Protein AF-A0A401TRK4-F1 (afdb_monomer_lite)

pLDDT: mean 82.27, std 11.55, range [40.19, 95.5]

Radius of gyration: 22.21 Å; chains: 1; bounding box: 54×37×67 Å

Secondary structure (DSSP, 8-state):
---TTHHHHTTSTTHHHHHHHHHHHHHHS-THHHHHHHHHHHHHTTTS-HHHHHHHHHHHHHHTT-THHHHTT-HHHHHHHHHHHHT-TT--HHHHHHHHHHHTTHHHH-GGGGGGGHHHHHHHTT-TTS-HHHHHHHHHHHHHHHHHS-HHHHGGGHHHHHHHHTTHHHHS-HHHHHHHHHHHHHHHTTTTSHHHHHHHHHTHHHHHHHHTSS-HHHHHHHHHHHHHHHHHTT-HHHHHHHHHHHSSS---HHHHHHHHTT-

Foldseek 3Di:
DDLPCLVVCCVDPNVLVSLLSVLVVCLVPDPPVVVVVLVVLLVCLLVDQQVVNLSVLSSLLSNLLAQVCVVVVCVVSSLVSLLVQLPDPNHDLVSNLSSLSSLLNNCNRPLVCLLVCLVVLLVVLQDPPDAPSSLLSSLVSNLVSLVSDDLVSCVVCLLSLLVSLLVQCPSHPPSSNLSSLLSLLSSLVSLPDPVSLVSLVVSLLVLLVSCVPDDPSSVVSSLSSCLSSQVSVVDPVSNVLSVVQSPPPPRDSVVSVVVVVVD

Organism: Chiloscyllium punctatum (NCBI:txid137246)

Structure (mmCIF, N/CA/C/O backbone):
data_AF-A0A401TRK4-F1
#
_entry.id   AF-A0A401TRK4-F1
#
loop_
_atom_site.group_PDB
_atom_site.id
_atom_site.type_symbol
_atom_site.label_atom_id
_atom_site.label_alt_id
_atom_site.label_comp_id
_atom_site.label_asym_id
_atom_site.label_entity_id
_atom_site.label_seq_id
_atom_site.pdbx_PDB_ins_code
_atom_site.Cartn_x
_atom_site.Cartn_y
_atom_site.Cartn_z
_atom_site.occupancy
_atom_site.B_iso_or_equiv
_atom_site.auth_seq_id
_atom_site.auth_comp_id
_atom_site.auth_asym_id
_atom_site.auth_atom_id
_atom_site.pdbx_PDB_model_num
ATOM 1 N N . MET A 1 1 ? 2.892 2.861 -33.330 1.00 40.19 1 MET A N 1
ATOM 2 C CA . MET A 1 1 ? 2.770 4.319 -33.112 1.00 40.19 1 MET A CA 1
ATOM 3 C C . MET A 1 1 ? 4.145 4.818 -32.681 1.00 40.19 1 MET A C 1
ATOM 5 O O . MET A 1 1 ? 4.640 4.347 -31.669 1.00 40.19 1 MET A O 1
ATOM 9 N N . VAL A 1 2 ? 4.834 5.622 -33.499 1.00 45.22 2 VAL A N 1
ATOM 10 C CA . VAL A 1 2 ? 6.214 6.060 -33.207 1.00 45.22 2 VAL A CA 1
ATOM 11 C C . VAL A 1 2 ? 6.154 7.172 -32.162 1.00 45.22 2 VAL A C 1
ATOM 13 O O . VAL A 1 2 ? 5.522 8.199 -32.390 1.00 45.22 2 VAL A O 1
ATOM 16 N N . MET A 1 3 ? 6.771 6.950 -31.005 1.00 53.97 3 MET A N 1
ATOM 17 C CA . MET A 1 3 ? 6.780 7.891 -29.883 1.00 53.97 3 MET A CA 1
ATOM 18 C C . MET A 1 3 ? 7.754 9.038 -30.177 1.00 53.97 3 MET A C 1
ATOM 20 O O . MET A 1 3 ? 8.941 8.973 -29.860 1.00 53.97 3 MET A O 1
ATOM 24 N N . VAL A 1 4 ? 7.265 10.072 -30.863 1.00 58.00 4 VAL A N 1
ATOM 25 C CA . VAL A 1 4 ? 8.060 11.247 -31.242 1.00 58.00 4 VAL A CA 1
ATOM 26 C C . VAL A 1 4 ? 8.325 12.112 -30.005 1.00 58.00 4 VAL A C 1
ATOM 28 O O . VAL A 1 4 ? 7.396 12.515 -29.314 1.00 58.00 4 VAL A O 1
ATOM 31 N N . GLY A 1 5 ? 9.598 12.418 -29.739 1.00 68.06 5 GLY A N 1
ATOM 32 C CA . GLY A 1 5 ? 10.003 13.456 -28.782 1.00 68.06 5 GLY A CA 1
ATOM 33 C C . GLY A 1 5 ? 10.571 12.996 -27.436 1.00 68.06 5 GLY A C 1
ATOM 34 O O . GLY A 1 5 ? 11.081 13.833 -26.692 1.00 68.06 5 GLY A O 1
ATOM 35 N N . GLY A 1 6 ? 10.599 11.691 -27.137 1.00 66.50 6 GLY A N 1
ATOM 36 C CA . GLY A 1 6 ? 11.168 11.181 -25.875 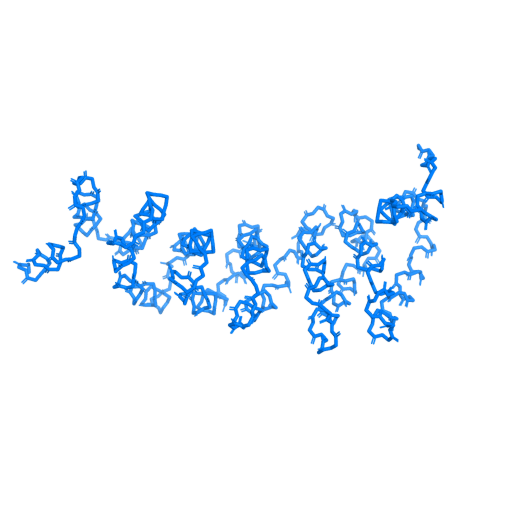1.00 66.50 6 GLY A CA 1
ATOM 37 C C . GLY A 1 6 ? 12.625 11.612 -25.641 1.00 66.50 6 GLY A C 1
ATOM 38 O O . GLY A 1 6 ? 12.986 12.053 -24.555 1.00 66.50 6 GLY A O 1
ATOM 39 N N . TRP A 1 7 ? 13.451 11.613 -26.693 1.00 67.00 7 TRP A N 1
ATOM 40 C CA . TRP A 1 7 ? 14.848 12.066 -26.614 1.00 67.00 7 TRP A CA 1
ATOM 41 C C . TRP A 1 7 ? 15.006 13.565 -26.315 1.00 67.00 7 TRP A C 1
ATOM 43 O O . TRP A 1 7 ? 15.977 13.977 -25.685 1.00 67.00 7 TRP A O 1
ATOM 53 N N . GLN A 1 8 ? 14.060 14.394 -26.761 1.00 70.62 8 GLN A N 1
ATOM 54 C CA . GLN A 1 8 ? 14.068 15.834 -26.488 1.00 70.62 8 GLN A CA 1
ATOM 55 C C . GLN A 1 8 ? 13.627 16.112 -25.047 1.00 70.62 8 GLN A C 1
ATOM 57 O O . GLN A 1 8 ? 14.196 16.983 -24.394 1.00 70.62 8 GLN A O 1
ATOM 62 N N . GLN A 1 9 ? 12.685 15.321 -24.527 1.00 71.88 9 GLN A N 1
ATOM 63 C CA . GLN A 1 9 ? 12.243 15.389 -23.134 1.00 71.88 9 GLN A CA 1
ATOM 64 C C . GLN A 1 9 ? 13.329 14.924 -22.152 1.00 71.88 9 GLN A C 1
ATOM 66 O O . GLN A 1 9 ? 13.568 15.603 -21.158 1.00 71.88 9 GLN A O 1
ATOM 71 N N . LEU A 1 10 ? 14.081 13.868 -22.491 1.00 70.06 10 LEU A N 1
ATOM 72 C CA . LEU A 1 10 ? 15.241 13.399 -21.714 1.00 70.06 10 LEU A CA 1
ATOM 73 C C . LEU A 1 10 ? 16.367 14.441 -21.575 1.00 70.06 10 LEU A C 1
ATOM 75 O O . LEU A 1 10 ? 17.215 14.311 -20.699 1.00 70.06 10 LEU A O 1
ATOM 79 N N . ARG A 1 11 ? 16.407 15.461 -22.442 1.00 65.69 11 ARG A N 1
ATOM 80 C CA . ARG A 1 11 ? 17.425 16.527 -22.430 1.00 65.69 11 ARG A CA 1
ATOM 81 C C . ARG A 1 11 ? 16.957 17.822 -21.761 1.00 65.69 11 ARG A C 1
ATOM 83 O O . ARG A 1 11 ? 17.734 18.772 -21.701 1.00 65.69 11 ARG A O 1
ATOM 90 N N . GLY A 1 12 ? 15.704 17.886 -21.313 1.00 66.19 12 GLY A N 1
ATOM 91 C CA . GLY A 1 12 ? 15.078 19.106 -20.808 1.00 66.19 12 GLY A CA 1
ATOM 92 C C . GLY A 1 12 ? 14.345 18.904 -19.484 1.00 66.19 12 GLY A C 1
ATOM 93 O O . GLY A 1 12 ? 14.640 17.992 -18.721 1.00 66.19 12 GLY A O 1
ATOM 94 N N . VAL A 1 13 ? 13.369 19.775 -19.215 1.00 63.31 13 VAL A N 1
ATOM 95 C CA . VAL A 1 13 ? 12.600 19.800 -17.954 1.00 63.31 13 VAL A CA 1
ATOM 96 C C . VAL A 1 13 ? 11.671 18.580 -17.801 1.00 63.31 13 VAL A C 1
ATOM 98 O O . VAL A 1 13 ? 11.314 18.231 -16.686 1.00 63.31 13 VAL A O 1
ATOM 101 N N . GLY A 1 14 ? 11.318 17.897 -18.897 1.00 71.56 14 GLY A N 1
ATOM 102 C CA . GLY A 1 14 ? 10.455 16.704 -18.904 1.00 71.56 14 GLY A CA 1
ATOM 103 C C . GLY A 1 14 ? 11.216 15.381 -18.805 1.00 71.56 14 GLY A C 1
ATOM 104 O O . GLY A 1 14 ? 10.857 14.421 -19.485 1.00 71.56 14 GLY A O 1
ATOM 105 N N . PHE A 1 15 ? 12.312 15.343 -18.046 1.00 81.06 15 PHE A N 1
ATOM 106 C CA . PHE A 1 15 ? 13.191 14.175 -17.954 1.00 81.06 15 PHE A CA 1
ATOM 107 C C . PHE A 1 15 ? 12.440 12.900 -17.540 1.00 81.06 15 PHE A C 1
ATOM 109 O O . PHE A 1 15 ? 12.608 11.848 -18.156 1.00 81.06 15 PHE A O 1
ATOM 116 N N . ASP A 1 16 ? 11.568 13.013 -16.542 1.00 82.25 16 ASP A N 1
ATOM 117 C CA . ASP A 1 16 ? 10.682 11.959 -16.051 1.00 82.25 16 ASP A CA 1
ATOM 118 C C . ASP A 1 16 ? 9.743 11.425 -17.142 1.00 82.25 16 ASP A C 1
ATOM 120 O O . ASP A 1 16 ? 9.683 10.214 -17.375 1.00 82.25 16 ASP A O 1
ATOM 124 N N . GLN A 1 17 ? 9.084 12.319 -17.881 1.00 85.25 17 GLN A N 1
ATOM 125 C CA . GLN A 1 17 ? 8.220 11.949 -19.001 1.00 85.25 17 GLN A CA 1
ATOM 126 C C . GLN A 1 17 ? 9.018 11.286 -20.134 1.00 85.25 17 GLN A C 1
ATOM 128 O O . GLN A 1 17 ? 8.563 10.309 -20.730 1.00 85.25 17 GLN A O 1
ATOM 133 N N . GLY A 1 18 ? 10.236 11.764 -20.395 1.00 85.62 18 GLY A N 1
ATOM 134 C CA . GLY A 1 18 ? 11.143 11.165 -21.370 1.00 85.62 18 GLY A CA 1
ATOM 135 C C . GLY A 1 18 ? 11.506 9.717 -21.025 1.00 85.62 18 GLY A C 1
ATOM 136 O O . GLY A 1 18 ? 11.521 8.863 -21.915 1.00 85.62 18 GLY A O 1
ATOM 137 N N . VAL A 1 19 ? 11.742 9.420 -19.742 1.00 88.12 19 VAL A N 1
ATOM 138 C CA . VAL A 1 19 ? 12.008 8.055 -19.253 1.00 88.12 19 VAL A CA 1
ATOM 139 C C . VAL A 1 19 ? 10.782 7.156 -19.424 1.00 88.12 19 VAL A C 1
ATOM 141 O O . VAL A 1 19 ? 10.918 6.028 -19.900 1.00 88.12 19 VAL A O 1
ATOM 144 N N . VAL A 1 20 ? 9.589 7.656 -19.095 1.00 87.56 20 VAL A N 1
ATOM 145 C CA . VAL A 1 20 ? 8.323 6.926 -19.285 1.00 87.56 20 VAL A CA 1
ATOM 146 C C . VAL A 1 20 ? 8.104 6.588 -20.760 1.00 87.56 20 VAL A C 1
ATOM 148 O O . VAL A 1 20 ? 7.830 5.436 -21.099 1.00 87.56 20 VAL A O 1
ATOM 151 N N . LEU A 1 21 ? 8.298 7.559 -21.660 1.00 87.44 21 LEU A N 1
ATOM 152 C CA . LEU A 1 21 ? 8.157 7.330 -23.098 1.00 87.44 21 LEU A CA 1
ATOM 153 C C . LEU A 1 21 ? 9.182 6.312 -23.621 1.00 87.44 21 LEU A C 1
ATOM 155 O O . LEU A 1 21 ? 8.859 5.489 -24.477 1.00 87.44 21 LEU A O 1
ATOM 159 N N . LEU A 1 22 ? 10.412 6.340 -23.103 1.00 87.81 22 LEU A N 1
ATOM 160 C CA . LEU A 1 22 ? 11.426 5.350 -23.454 1.00 87.81 22 LEU A CA 1
ATOM 161 C C . LEU A 1 22 ? 11.007 3.941 -23.017 1.00 87.81 22 LEU A C 1
ATOM 163 O O . LEU A 1 22 ? 11.083 3.020 -23.827 1.00 87.81 22 LEU A O 1
ATOM 167 N N . ALA A 1 23 ? 10.536 3.775 -21.778 1.00 88.56 23 ALA A N 1
ATOM 168 C CA . ALA A 1 23 ? 10.055 2.487 -21.278 1.00 88.56 23 ALA A CA 1
ATOM 169 C C . ALA A 1 23 ? 8.925 1.937 -22.156 1.00 88.56 23 ALA A C 1
ATOM 171 O O . ALA A 1 23 ? 9.022 0.817 -22.651 1.00 88.56 23 ALA A O 1
ATOM 172 N N . GLN A 1 24 ? 7.915 2.759 -22.445 1.00 87.62 24 GLN A N 1
ATOM 173 C CA . GLN A 1 24 ? 6.789 2.387 -23.303 1.00 87.62 24 GLN A CA 1
ATOM 174 C C . GLN A 1 24 ? 7.238 1.993 -24.721 1.00 87.62 24 GLN A C 1
ATOM 176 O O . GLN A 1 24 ? 6.795 0.974 -25.255 1.00 87.62 24 GLN A O 1
ATOM 181 N N . ALA A 1 25 ? 8.161 2.749 -25.323 1.00 86.50 25 ALA A N 1
ATOM 182 C CA . ALA A 1 25 ? 8.711 2.417 -26.635 1.00 86.50 25 ALA A CA 1
ATOM 183 C C . ALA A 1 25 ? 9.469 1.079 -26.618 1.00 86.50 25 ALA A C 1
ATOM 185 O O . ALA A 1 25 ? 9.285 0.267 -27.522 1.00 86.50 25 ALA A O 1
ATOM 186 N N . MET A 1 26 ? 10.265 0.826 -25.573 1.00 87.12 26 MET A N 1
ATOM 187 C CA . MET A 1 26 ? 11.010 -0.426 -25.419 1.00 87.12 26 MET A CA 1
ATOM 188 C C . MET A 1 26 ? 10.098 -1.632 -25.181 1.00 87.12 26 MET A C 1
ATOM 190 O O . MET A 1 26 ? 10.394 -2.711 -25.682 1.00 87.12 26 MET A O 1
ATOM 194 N N . THR A 1 27 ? 8.983 -1.461 -24.464 1.00 85.81 27 THR A N 1
ATOM 195 C CA . THR A 1 27 ? 7.978 -2.527 -24.297 1.00 85.81 27 THR A CA 1
ATOM 196 C C . THR A 1 27 ? 7.210 -2.827 -25.584 1.00 85.81 27 THR A C 1
ATOM 198 O O . THR A 1 27 ? 6.716 -3.936 -25.753 1.00 85.81 27 THR A O 1
ATOM 201 N N . ALA A 1 28 ? 7.120 -1.857 -26.502 1.00 84.12 28 ALA A N 1
ATOM 202 C CA . ALA A 1 28 ? 6.451 -2.018 -27.792 1.00 84.12 28 ALA A CA 1
ATOM 203 C C . ALA A 1 28 ? 7.359 -2.617 -28.884 1.00 84.12 28 ALA A C 1
ATOM 205 O O . ALA A 1 28 ? 6.855 -3.114 -29.890 1.00 84.12 28 ALA A O 1
ATOM 206 N N . SER A 1 29 ? 8.683 -2.554 -28.719 1.00 78.00 29 SER A N 1
ATOM 207 C CA . SER A 1 29 ? 9.662 -3.185 -29.612 1.00 78.00 29 SER A CA 1
ATOM 208 C C . SER A 1 29 ? 9.984 -4.613 -29.158 1.00 78.00 29 SER A C 1
ATOM 210 O O . SER A 1 29 ? 10.188 -4.830 -27.968 1.00 78.00 29 SER A O 1
ATOM 212 N N . GLU A 1 30 ? 10.057 -5.573 -30.088 1.00 62.72 30 GLU A N 1
ATOM 213 C CA . GLU A 1 30 ? 10.315 -7.001 -29.822 1.00 62.72 30 GLU A CA 1
ATOM 214 C C . GLU A 1 30 ? 11.463 -7.207 -28.803 1.00 62.72 30 GLU A C 1
ATOM 216 O O . GLU A 1 30 ? 12.612 -6.842 -29.050 1.00 62.72 30 GLU A O 1
ATOM 221 N N . GLY A 1 31 ? 11.128 -7.749 -27.622 1.00 63.31 31 GLY A N 1
ATOM 222 C CA . GLY A 1 31 ? 11.818 -7.566 -26.329 1.00 63.31 31 GLY A CA 1
ATOM 223 C C . GLY A 1 31 ? 13.242 -8.117 -26.137 1.00 63.31 31 GLY A C 1
ATOM 224 O O . GLY A 1 31 ? 13.667 -8.299 -24.994 1.00 63.31 31 GLY A O 1
ATOM 225 N N . GLY A 1 32 ? 14.005 -8.370 -27.204 1.00 69.50 32 GLY A N 1
ATOM 226 C CA . GLY A 1 32 ? 15.358 -8.937 -27.130 1.00 69.50 32 GLY A CA 1
ATOM 227 C C . GLY A 1 32 ? 16.374 -8.053 -26.391 1.00 69.50 32 GLY A C 1
ATOM 228 O O . GLY A 1 32 ? 17.169 -8.555 -25.591 1.00 69.50 32 GLY A O 1
ATOM 229 N N . ASP A 1 33 ? 16.329 -6.735 -26.601 1.00 81.50 33 ASP A N 1
ATOM 230 C CA . ASP A 1 33 ? 17.238 -5.797 -25.924 1.00 81.50 33 ASP A CA 1
ATOM 231 C C . ASP A 1 33 ? 16.753 -5.410 -24.522 1.00 81.50 33 ASP A C 1
ATOM 233 O O . ASP A 1 33 ? 17.567 -5.171 -23.625 1.00 81.50 33 ASP A O 1
ATOM 237 N N . LEU A 1 34 ? 15.435 -5.438 -24.295 1.00 87.62 34 LEU A N 1
ATOM 238 C CA . LEU A 1 34 ? 14.824 -5.084 -23.015 1.00 87.62 34 LEU A CA 1
ATOM 239 C C . LEU A 1 34 ? 15.321 -5.986 -21.878 1.00 87.62 34 LEU A C 1
ATOM 241 O O . LEU A 1 34 ? 15.669 -5.487 -20.807 1.00 87.62 34 LEU A O 1
ATOM 245 N N . PHE A 1 35 ? 15.446 -7.293 -22.130 1.00 89.25 35 PHE A N 1
ATOM 246 C CA . PHE A 1 35 ? 15.974 -8.250 -21.156 1.00 89.25 35 PHE A CA 1
ATOM 247 C C . PHE A 1 35 ? 17.369 -7.846 -20.652 1.00 89.25 35 PHE A C 1
ATOM 249 O O . PHE A 1 35 ? 17.599 -7.709 -19.447 1.00 89.25 35 PHE A O 1
ATOM 256 N N . LYS A 1 36 ? 18.305 -7.583 -21.573 1.00 89.62 36 LYS A N 1
ATOM 257 C CA . LYS A 1 36 ? 19.686 -7.201 -21.231 1.00 89.62 36 LYS A CA 1
ATOM 258 C C . LYS A 1 36 ? 19.733 -5.862 -20.499 1.00 89.62 36 LYS A C 1
ATOM 260 O O . LYS A 1 36 ? 20.503 -5.713 -19.546 1.00 89.62 36 LYS A O 1
ATOM 265 N N . THR A 1 37 ? 18.912 -4.900 -20.922 1.00 91.81 37 THR A N 1
ATOM 266 C CA . THR A 1 37 ? 18.819 -3.591 -20.271 1.00 91.81 37 THR A CA 1
ATOM 267 C C . THR A 1 37 ? 18.339 -3.723 -18.831 1.00 91.81 37 THR A C 1
ATOM 269 O O . THR A 1 37 ? 19.001 -3.197 -17.937 1.00 91.81 37 THR A O 1
ATOM 272 N N . ILE A 1 38 ? 17.261 -4.473 -18.579 1.00 93.25 38 ILE A N 1
ATOM 273 C CA . ILE A 1 38 ? 16.723 -4.675 -17.226 1.00 93.25 38 ILE A CA 1
ATOM 274 C C . ILE A 1 38 ? 17.770 -5.326 -16.321 1.00 93.25 38 ILE A C 1
ATOM 276 O O . ILE A 1 38 ? 18.032 -4.808 -15.238 1.00 93.25 38 ILE A O 1
ATOM 280 N N . HIS A 1 39 ? 18.432 -6.393 -16.778 1.00 93.00 39 HIS A N 1
ATOM 281 C CA . HIS A 1 39 ? 19.489 -7.054 -16.006 1.00 93.00 39 HIS A CA 1
ATOM 282 C C . HIS A 1 39 ? 20.628 -6.101 -15.628 1.00 93.00 39 HIS A C 1
ATOM 284 O O . HIS A 1 39 ? 21.085 -6.084 -14.480 1.00 93.00 39 HIS A O 1
ATOM 290 N N . ARG A 1 40 ? 21.079 -5.278 -16.580 1.00 92.75 40 ARG A N 1
ATOM 291 C CA . ARG A 1 40 ? 22.135 -4.297 -16.328 1.00 92.75 40 ARG A CA 1
ATOM 292 C C . ARG A 1 40 ? 21.682 -3.252 -15.311 1.00 92.75 40 ARG A C 1
ATOM 294 O O . ARG A 1 40 ? 22.397 -3.024 -14.339 1.00 92.75 40 ARG A O 1
ATOM 301 N N . LEU A 1 41 ? 20.504 -2.662 -15.498 1.00 93.69 41 LEU A N 1
ATOM 302 C CA . LEU A 1 41 ? 19.971 -1.639 -14.597 1.00 93.69 41 LEU A CA 1
ATOM 303 C C . LEU A 1 41 ? 19.712 -2.188 -13.187 1.00 93.69 41 LEU A C 1
ATOM 305 O O . LEU A 1 41 ? 20.086 -1.548 -12.207 1.00 93.69 41 LEU A O 1
ATOM 309 N N . ALA A 1 42 ? 19.180 -3.408 -13.073 1.00 92.12 42 ALA A N 1
ATOM 310 C CA . ALA A 1 42 ? 18.947 -4.085 -11.797 1.00 92.12 42 ALA A CA 1
ATOM 311 C C . ALA A 1 42 ? 20.246 -4.270 -10.996 1.00 92.12 42 ALA A C 1
ATOM 313 O O . ALA A 1 42 ? 20.260 -4.099 -9.779 1.00 92.12 42 ALA A O 1
ATOM 314 N N . SER A 1 43 ? 21.361 -4.563 -11.676 1.00 90.56 43 SER A N 1
ATOM 315 C CA . SER A 1 43 ? 22.680 -4.673 -11.036 1.00 90.56 43 SER A CA 1
ATOM 316 C C . SER A 1 43 ? 23.293 -3.324 -10.626 1.00 90.56 43 SER A C 1
ATOM 318 O O . SER A 1 43 ? 24.182 -3.289 -9.773 1.00 90.56 43 SER A O 1
ATOM 320 N N . GLN A 1 44 ? 22.840 -2.222 -11.232 1.00 90.44 44 GLN A N 1
ATOM 321 C CA . GLN A 1 44 ? 23.410 -0.884 -11.053 1.00 90.44 44 GLN A CA 1
ATOM 322 C C . GLN A 1 44 ? 22.627 0.002 -10.087 1.00 90.44 44 GLN A C 1
ATOM 324 O O . GLN A 1 44 ? 23.229 0.902 -9.508 1.00 90.44 44 GLN A O 1
ATOM 329 N N . ILE A 1 45 ? 21.332 -0.252 -9.878 1.00 90.12 45 ILE A N 1
ATOM 330 C CA . ILE A 1 45 ? 20.457 0.629 -9.089 1.00 90.12 45 ILE A CA 1
ATOM 331 C C . ILE A 1 45 ? 20.997 0.901 -7.675 1.00 90.12 45 ILE A C 1
ATOM 333 O O . ILE A 1 45 ? 20.932 2.028 -7.209 1.00 90.12 45 ILE A O 1
ATOM 337 N N . ILE A 1 46 ? 21.623 -0.094 -7.033 1.00 87.50 46 ILE A N 1
ATOM 338 C CA . ILE A 1 46 ? 22.230 0.042 -5.695 1.00 87.50 46 ILE A CA 1
ATOM 339 C C . ILE A 1 46 ? 23.709 0.480 -5.704 1.00 87.50 46 ILE A C 1
ATOM 341 O O . ILE A 1 46 ? 24.372 0.473 -4.676 1.00 87.50 46 ILE A O 1
ATOM 345 N N . ARG A 1 47 ? 24.293 0.741 -6.877 1.00 86.31 47 ARG A N 1
ATOM 346 C CA . ARG A 1 47 ? 25.717 1.110 -7.037 1.00 86.31 47 ARG A CA 1
ATOM 347 C C . ARG A 1 47 ? 25.902 2.540 -7.532 1.00 86.31 47 ARG A C 1
ATOM 349 O O . ARG A 1 47 ? 27.030 2.993 -7.701 1.00 86.31 47 ARG A O 1
ATOM 356 N N . THR A 1 48 ? 24.800 3.207 -7.834 1.00 85.88 48 THR A N 1
ATOM 357 C CA . THR A 1 48 ? 24.762 4.522 -8.458 1.00 85.88 48 THR A CA 1
ATOM 358 C C . THR A 1 48 ? 24.374 5.562 -7.410 1.00 85.88 48 THR A C 1
ATOM 360 O O . THR A 1 48 ? 23.816 5.221 -6.370 1.00 85.88 48 THR A O 1
ATOM 363 N N . GLN A 1 49 ? 24.685 6.833 -7.659 1.00 85.56 49 GLN A N 1
ATOM 364 C CA . GLN A 1 49 ? 24.236 7.917 -6.779 1.00 85.56 49 GLN A CA 1
ATOM 365 C C . GLN A 1 49 ? 22.706 8.044 -6.817 1.00 85.56 49 GLN A C 1
ATOM 367 O O . GLN A 1 49 ? 22.104 7.777 -7.855 1.00 85.56 49 GLN A O 1
ATOM 372 N N . ASP A 1 50 ? 22.082 8.521 -5.738 1.00 85.50 50 ASP A N 1
ATOM 373 C CA . ASP A 1 50 ? 20.615 8.599 -5.618 1.00 85.50 50 ASP A CA 1
ATOM 374 C C . ASP A 1 50 ? 19.954 9.318 -6.817 1.00 85.50 50 ASP A C 1
ATOM 376 O O . ASP A 1 50 ? 19.002 8.818 -7.414 1.00 85.50 50 ASP A O 1
ATOM 380 N N . CYS A 1 51 ? 20.550 10.416 -7.296 1.00 83.81 51 CYS A N 1
ATOM 381 C CA . CYS A 1 51 ? 20.073 11.147 -8.478 1.00 83.81 51 CYS A CA 1
ATOM 382 C C . CYS A 1 51 ? 20.095 10.328 -9.786 1.00 83.81 51 CYS A C 1
ATOM 384 O O . CYS A 1 51 ? 19.278 10.554 -10.678 1.00 83.81 51 CYS A O 1
ATOM 386 N N . GLN A 1 52 ? 21.012 9.369 -9.911 1.00 86.94 52 GLN A N 1
ATOM 387 C CA . GLN A 1 52 ? 21.137 8.482 -11.070 1.00 86.94 52 GLN A CA 1
ATOM 388 C C . GLN A 1 52 ? 20.219 7.260 -10.963 1.00 86.94 52 GLN A C 1
ATOM 390 O O . GLN A 1 52 ? 19.915 6.639 -11.981 1.00 86.94 52 GLN A O 1
ATOM 395 N N . ALA A 1 53 ? 19.746 6.926 -9.760 1.00 91.06 53 ALA A N 1
ATOM 396 C CA . ALA A 1 53 ? 18.784 5.851 -9.555 1.00 91.06 53 ALA A CA 1
ATOM 397 C C . ALA A 1 53 ? 17.355 6.275 -9.925 1.00 91.06 53 ALA A C 1
ATOM 399 O O . ALA A 1 53 ? 16.591 5.445 -10.412 1.00 91.06 53 ALA A O 1
ATOM 400 N N . VAL A 1 54 ? 17.006 7.561 -9.785 1.00 91.19 54 VAL A N 1
ATOM 401 C CA . VAL A 1 54 ? 15.690 8.122 -10.162 1.00 91.19 54 VAL A CA 1
ATOM 402 C C . VAL A 1 54 ? 15.196 7.670 -11.549 1.00 91.19 54 VAL A C 1
ATOM 404 O O . VAL A 1 54 ? 14.098 7.114 -11.622 1.00 91.19 54 VAL A O 1
ATOM 407 N N . PRO A 1 55 ? 15.952 7.826 -12.657 1.00 91.56 55 PRO A N 1
ATOM 408 C CA . PRO A 1 55 ? 15.502 7.337 -13.962 1.00 91.56 55 PRO A CA 1
ATOM 409 C C . PRO A 1 55 ? 15.320 5.818 -14.006 1.00 91.56 55 PRO A C 1
ATOM 411 O O . PRO A 1 55 ? 14.426 5.340 -14.694 1.00 91.56 55 PRO A O 1
ATOM 414 N N . ILE A 1 56 ? 16.125 5.051 -13.267 1.00 94.38 56 ILE A N 1
ATOM 415 C CA . ILE A 1 56 ? 15.983 3.591 -13.197 1.00 94.38 56 ILE A CA 1
ATOM 416 C C . ILE A 1 56 ? 14.667 3.226 -12.502 1.00 94.38 56 ILE A C 1
ATOM 418 O O . ILE A 1 56 ? 13.934 2.370 -12.990 1.00 94.38 56 ILE A O 1
ATOM 422 N N . ILE A 1 57 ? 14.341 3.912 -11.404 1.00 94.94 57 ILE A N 1
ATOM 423 C CA . ILE A 1 57 ? 13.100 3.723 -10.644 1.00 94.94 57 ILE A CA 1
ATOM 424 C C . ILE A 1 57 ? 11.881 4.049 -11.511 1.00 94.94 57 ILE A C 1
ATOM 426 O O . ILE A 1 57 ? 10.951 3.249 -11.580 1.00 94.94 57 ILE A O 1
ATOM 430 N N . LEU A 1 58 ? 11.897 5.192 -12.206 1.00 93.44 58 LEU A N 1
ATOM 431 C CA . LEU A 1 58 ? 10.812 5.597 -13.106 1.00 93.44 58 LEU A CA 1
ATOM 432 C C . LEU A 1 58 ? 10.643 4.613 -14.268 1.00 93.44 58 LEU A 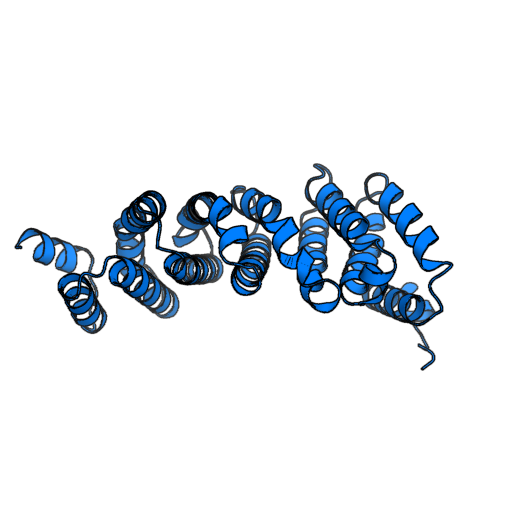C 1
ATOM 434 O O . LEU A 1 58 ? 9.522 4.216 -14.581 1.00 93.44 58 LEU A O 1
ATOM 438 N N . PHE A 1 59 ? 11.754 4.175 -14.865 1.00 93.88 59 PHE A N 1
ATOM 439 C CA . PHE A 1 59 ? 11.752 3.183 -15.936 1.00 93.88 59 PHE A CA 1
ATOM 440 C C . PHE A 1 59 ? 11.142 1.858 -15.463 1.00 93.88 59 PHE A C 1
ATOM 442 O O . PHE A 1 59 ? 10.220 1.345 -16.090 1.00 93.88 59 PHE A O 1
ATOM 449 N N . PHE A 1 60 ? 11.590 1.331 -14.321 1.00 95.06 60 PHE A N 1
ATOM 450 C CA . PHE A 1 60 ? 11.038 0.115 -13.719 1.00 95.06 60 PHE A CA 1
ATOM 451 C C . PHE A 1 60 ? 9.563 0.253 -13.338 1.00 95.06 60 PHE A C 1
ATOM 453 O O . PHE A 1 60 ? 8.789 -0.666 -13.592 1.00 95.06 60 PHE A O 1
ATOM 460 N N . GLY A 1 61 ? 9.158 1.397 -12.788 1.00 93.62 61 GLY A N 1
ATOM 461 C CA . GLY A 1 61 ? 7.760 1.673 -12.465 1.00 93.62 61 GLY A CA 1
ATOM 462 C C . GLY A 1 61 ? 6.849 1.653 -13.687 1.00 93.62 61 GLY A C 1
ATOM 463 O O . GLY A 1 61 ? 5.714 1.194 -13.582 1.00 93.62 61 GLY A O 1
ATOM 464 N N . GLU A 1 62 ? 7.330 2.113 -14.842 1.00 92.88 62 GLU A N 1
ATOM 465 C CA . GLU A 1 62 ? 6.573 2.035 -16.091 1.00 92.88 62 GLU A CA 1
ATOM 466 C C . GLU A 1 62 ? 6.567 0.613 -16.669 1.00 92.88 62 GLU A C 1
ATOM 468 O O . GLU A 1 62 ? 5.525 0.141 -17.115 1.00 92.88 62 GLU A O 1
ATOM 473 N N . LEU A 1 63 ? 7.686 -0.116 -16.586 1.00 91.88 63 LEU A N 1
ATOM 474 C CA . LEU A 1 63 ? 7.742 -1.521 -17.007 1.00 91.88 63 LEU A CA 1
ATOM 475 C C . LEU A 1 63 ? 6.791 -2.422 -16.216 1.00 91.88 63 LEU A C 1
ATOM 477 O O . LEU A 1 63 ? 6.230 -3.350 -16.790 1.00 91.88 63 LEU A O 1
ATOM 481 N N . LEU A 1 64 ? 6.580 -2.149 -14.926 1.00 91.81 64 LEU A N 1
ATOM 482 C CA . LEU A 1 64 ? 5.621 -2.887 -14.097 1.00 91.81 64 LEU A CA 1
ATOM 483 C C . LEU A 1 64 ? 4.172 -2.741 -14.584 1.00 91.81 64 LEU A C 1
ATOM 485 O O . LEU A 1 64 ? 3.345 -3.596 -14.272 1.00 91.81 64 LEU A O 1
ATOM 489 N N . LYS A 1 65 ? 3.869 -1.717 -15.397 1.00 90.25 65 LYS A N 1
ATOM 490 C CA . LYS A 1 65 ? 2.563 -1.589 -16.052 1.00 90.25 65 LYS A CA 1
ATOM 491 C C . LYS A 1 65 ? 2.400 -2.497 -17.266 1.00 90.25 65 LYS A C 1
ATOM 493 O O . LYS A 1 65 ? 1.271 -2.775 -17.664 1.00 90.25 65 LYS A O 1
ATOM 498 N N . ALA A 1 66 ? 3.502 -2.927 -17.874 1.00 87.56 66 ALA A N 1
ATOM 499 C CA . ALA A 1 66 ? 3.484 -3.657 -19.130 1.00 87.56 66 ALA A CA 1
ATOM 500 C C . ALA A 1 66 ? 3.437 -5.181 -18.893 1.00 87.56 66 ALA A C 1
ATOM 502 O O . ALA A 1 66 ? 4.283 -5.721 -18.175 1.00 87.56 66 ALA A O 1
ATOM 503 N N . PRO A 1 67 ? 2.512 -5.916 -19.540 1.00 83.94 67 PRO A N 1
ATOM 504 C CA . PRO A 1 67 ? 2.395 -7.367 -19.369 1.00 83.94 67 PRO A CA 1
ATOM 505 C C . PRO A 1 67 ? 3.620 -8.134 -19.894 1.00 83.94 67 PRO A C 1
ATOM 507 O O . PRO A 1 67 ? 3.930 -9.215 -19.394 1.00 83.94 67 PRO A O 1
ATOM 510 N N . CYS A 1 68 ? 4.377 -7.549 -20.831 1.00 85.00 68 CYS A N 1
ATOM 511 C CA . CYS A 1 68 ? 5.585 -8.151 -21.400 1.00 85.00 68 CYS A CA 1
ATOM 512 C C . CYS A 1 68 ? 6.655 -8.478 -20.344 1.00 85.00 68 CYS A C 1
ATOM 514 O O . CYS A 1 68 ? 7.471 -9.375 -20.542 1.00 85.00 68 CYS A O 1
ATOM 516 N N . LEU A 1 69 ? 6.671 -7.774 -19.205 1.00 87.06 69 LEU A N 1
ATOM 517 C CA . LEU A 1 69 ? 7.617 -8.057 -18.127 1.00 87.06 69 LEU A CA 1
ATOM 518 C C . LEU A 1 69 ? 7.362 -9.435 -17.494 1.00 87.06 69 LEU A C 1
ATOM 520 O O . LEU A 1 69 ? 8.312 -10.163 -17.188 1.00 87.06 69 LEU A O 1
ATOM 524 N N . SER A 1 70 ? 6.084 -9.797 -17.351 1.00 85.38 70 SER A N 1
ATOM 525 C CA . SER A 1 70 ? 5.651 -11.106 -16.859 1.00 85.38 70 SER A CA 1
ATOM 526 C C . SER A 1 70 ? 5.970 -12.211 -17.867 1.00 85.38 70 SER A C 1
ATOM 528 O O . SER A 1 70 ? 6.458 -13.266 -17.471 1.00 85.38 70 SER A O 1
ATOM 530 N N . GLU A 1 71 ? 5.783 -11.954 -19.165 1.00 85.00 71 GLU A N 1
ATOM 531 C CA . GLU A 1 71 ? 6.121 -12.894 -20.249 1.00 85.00 71 GLU A CA 1
ATOM 532 C C . GLU A 1 71 ? 7.625 -13.196 -20.319 1.00 85.00 71 GLU A C 1
ATOM 534 O O . GLU A 1 71 ? 8.027 -14.332 -20.564 1.00 85.00 71 GLU A O 1
ATOM 539 N N . LEU A 1 72 ? 8.465 -12.193 -20.045 1.00 86.12 72 LEU A N 1
ATOM 540 C CA . LEU A 1 72 ? 9.922 -12.338 -19.987 1.00 86.12 72 LEU A CA 1
ATOM 541 C C . LEU A 1 72 ? 10.426 -12.946 -18.665 1.00 86.12 72 LEU A C 1
ATOM 543 O O . LEU A 1 72 ? 11.628 -13.169 -18.521 1.00 86.12 72 LEU A O 1
ATOM 547 N N . GLY A 1 73 ? 9.546 -13.188 -17.685 1.00 88.38 73 GLY A N 1
ATOM 548 C CA . GLY A 1 73 ? 9.926 -13.707 -16.369 1.00 88.38 73 GLY A CA 1
ATOM 549 C C . GLY A 1 73 ? 10.787 -12.741 -15.542 1.00 88.38 73 GLY A C 1
ATOM 550 O O . GLY A 1 73 ? 11.564 -13.178 -14.696 1.00 88.38 73 GLY A O 1
ATOM 551 N N . LEU A 1 74 ? 10.679 -11.429 -15.786 1.00 90.88 74 LEU A N 1
ATOM 552 C CA . LEU A 1 74 ? 11.534 -10.403 -15.169 1.00 90.88 74 LEU A CA 1
ATOM 553 C C . LEU A 1 74 ? 10.861 -9.631 -14.027 1.00 90.88 74 LEU A C 1
ATOM 555 O O . LEU A 1 74 ? 11.532 -8.859 -13.339 1.00 90.88 74 LEU A O 1
ATOM 559 N N . THR A 1 75 ? 9.565 -9.845 -13.790 1.00 92.00 75 THR A N 1
ATOM 560 C CA . THR A 1 75 ? 8.786 -9.135 -12.763 1.00 92.00 75 THR A CA 1
ATOM 561 C C . THR A 1 75 ? 9.446 -9.196 -11.388 1.00 92.00 75 THR A C 1
ATOM 563 O O . THR A 1 75 ? 9.713 -8.157 -10.786 1.00 92.00 75 THR A O 1
ATOM 566 N N . ASP A 1 76 ? 9.798 -10.395 -10.916 1.00 91.75 76 ASP A N 1
ATOM 567 C CA . ASP A 1 76 ? 10.399 -10.569 -9.588 1.00 91.75 76 ASP A CA 1
ATOM 568 C C . ASP A 1 76 ? 11.774 -9.891 -9.499 1.00 91.75 76 ASP A C 1
ATOM 570 O O . ASP A 1 76 ? 12.144 -9.356 -8.455 1.00 91.75 76 ASP A O 1
ATOM 574 N N . MET A 1 77 ? 12.543 -9.856 -10.593 1.00 93.69 77 MET A N 1
ATOM 575 C CA . MET A 1 77 ? 13.825 -9.150 -10.625 1.00 93.69 77 MET A CA 1
ATOM 576 C C . MET A 1 77 ? 13.636 -7.642 -10.456 1.00 93.69 77 MET A C 1
ATOM 578 O O . MET A 1 77 ? 14.379 -7.021 -9.689 1.00 93.69 77 MET A O 1
ATOM 582 N N . VAL A 1 78 ? 12.663 -7.059 -11.157 1.00 94.69 78 VAL A N 1
ATOM 583 C CA . VAL A 1 78 ? 12.360 -5.627 -11.075 1.00 94.69 78 VAL A CA 1
ATOM 584 C C . VAL A 1 78 ? 11.847 -5.267 -9.680 1.00 94.69 78 VAL A C 1
ATOM 586 O O . VAL A 1 78 ? 12.422 -4.379 -9.048 1.00 94.69 78 VAL A O 1
ATOM 589 N N . ILE A 1 79 ? 10.863 -6.009 -9.157 1.00 94.50 79 ILE A N 1
ATOM 590 C CA . ILE A 1 79 ? 10.317 -5.811 -7.803 1.00 94.50 79 ILE A CA 1
ATOM 591 C C . ILE A 1 79 ? 11.436 -5.888 -6.758 1.00 94.50 79 ILE A C 1
ATOM 593 O O . ILE A 1 79 ? 11.627 -4.950 -5.987 1.00 94.50 79 ILE A O 1
ATOM 597 N N . ASN A 1 80 ? 12.245 -6.951 -6.777 1.00 94.06 80 ASN A N 1
ATOM 598 C CA . ASN A 1 80 ? 13.334 -7.120 -5.812 1.00 94.06 80 ASN A CA 1
ATOM 599 C C . ASN A 1 80 ? 14.407 -6.032 -5.931 1.00 94.06 80 ASN A C 1
ATOM 601 O O . ASN A 1 80 ? 15.053 -5.686 -4.946 1.00 94.06 80 ASN A O 1
ATOM 605 N N . SER A 1 81 ? 14.632 -5.488 -7.126 1.00 94.62 81 SER A N 1
ATOM 606 C CA . SER A 1 81 ? 15.593 -4.398 -7.320 1.00 94.62 81 SER A CA 1
ATOM 607 C C . SER A 1 81 ? 15.082 -3.080 -6.745 1.00 94.62 81 SER A C 1
ATOM 609 O O . SER A 1 81 ? 15.854 -2.383 -6.090 1.00 94.62 81 SER A O 1
ATOM 611 N N . LEU A 1 82 ? 13.788 -2.786 -6.909 1.00 95.50 82 LEU A N 1
ATOM 612 C CA . LEU A 1 82 ? 13.134 -1.639 -6.277 1.00 95.50 82 LEU A CA 1
ATOM 613 C C . LEU A 1 82 ? 13.095 -1.775 -4.749 1.00 95.50 82 LEU A C 1
ATOM 615 O O . LEU A 1 82 ? 13.441 -0.822 -4.062 1.00 95.50 82 LEU A O 1
ATOM 619 N N . ILE A 1 83 ? 12.762 -2.956 -4.212 1.00 93.94 83 ILE A N 1
ATOM 620 C CA . ILE A 1 83 ? 12.782 -3.218 -2.760 1.00 93.94 83 ILE A CA 1
ATOM 621 C C . ILE A 1 83 ? 14.192 -3.035 -2.195 1.00 93.94 83 ILE A C 1
ATOM 623 O O . ILE A 1 83 ? 14.373 -2.346 -1.195 1.00 93.94 83 ILE A O 1
ATOM 627 N N . ARG A 1 84 ? 15.212 -3.614 -2.844 1.00 93.12 84 ARG A N 1
ATOM 628 C CA . ARG A 1 84 ? 16.608 -3.463 -2.402 1.00 93.12 84 ARG A CA 1
ATOM 629 C C . ARG A 1 84 ? 17.038 -2.004 -2.345 1.00 93.12 84 ARG A C 1
ATOM 631 O O . ARG A 1 84 ? 17.747 -1.634 -1.419 1.00 93.12 84 ARG A O 1
ATOM 638 N N . TYR A 1 85 ? 16.623 -1.201 -3.322 1.00 93.94 85 TYR A N 1
ATOM 639 C CA . TYR A 1 85 ? 16.902 0.228 -3.315 1.00 93.94 85 TYR A CA 1
ATOM 640 C C . TYR A 1 85 ? 16.123 0.962 -2.216 1.00 93.94 85 TYR A C 1
ATOM 642 O O . TYR A 1 85 ? 16.700 1.755 -1.483 1.00 93.94 85 TYR A O 1
ATOM 650 N N . LEU A 1 86 ? 14.831 0.664 -2.064 1.00 92.19 86 LEU A N 1
ATOM 651 C CA . LEU A 1 86 ? 13.961 1.251 -1.043 1.00 92.19 86 LEU A CA 1
ATOM 652 C C . LEU A 1 86 ? 14.490 1.018 0.380 1.00 92.19 86 LEU A C 1
ATOM 654 O O . LEU A 1 86 ? 14.409 1.908 1.218 1.00 92.19 86 LEU A O 1
ATOM 658 N N . CYS A 1 87 ? 15.061 -0.159 0.642 1.00 88.50 87 CYS A N 1
ATOM 659 C CA . CYS A 1 87 ? 15.656 -0.514 1.931 1.00 88.50 87 CYS A CA 1
ATOM 660 C C . CYS A 1 87 ? 17.134 -0.101 2.071 1.00 88.50 87 CYS A C 1
ATOM 662 O O . CYS A 1 87 ? 17.767 -0.434 3.075 1.00 88.50 87 CYS A O 1
ATOM 664 N N . TRP A 1 88 ? 17.718 0.585 1.085 1.00 89.00 88 TRP A N 1
ATOM 665 C CA . TRP A 1 88 ? 19.103 1.040 1.166 1.00 89.00 88 TRP A CA 1
ATOM 666 C C . TRP A 1 88 ? 19.203 2.292 2.043 1.00 89.00 88 TRP A C 1
ATOM 668 O O . TRP A 1 88 ? 18.517 3.284 1.811 1.00 89.00 88 TRP A O 1
ATOM 678 N N . TYR A 1 89 ? 20.099 2.250 3.031 1.00 82.56 89 TYR A N 1
ATOM 679 C CA . TYR A 1 89 ? 20.335 3.324 3.997 1.00 82.56 89 TYR A CA 1
ATOM 680 C C . TYR A 1 89 ? 20.668 4.704 3.386 1.00 82.56 89 TYR A C 1
ATOM 682 O O . TYR A 1 89 ? 20.334 5.709 4.002 1.00 82.56 89 TYR A O 1
ATOM 690 N N . ASP A 1 90 ? 21.295 4.772 2.202 1.00 84.38 90 ASP A N 1
ATOM 691 C CA . ASP A 1 90 ? 21.651 6.045 1.542 1.00 84.38 90 ASP A CA 1
ATOM 692 C C . ASP A 1 90 ? 20.522 6.625 0.669 1.00 84.38 90 ASP A C 1
ATOM 694 O O . ASP A 1 90 ? 20.687 7.690 0.069 1.00 84.38 90 ASP A O 1
ATOM 698 N N . SER A 1 91 ? 19.393 5.924 0.530 1.00 86.12 91 SER A N 1
ATOM 699 C CA . SER A 1 91 ? 18.307 6.377 -0.344 1.00 86.12 91 SER A CA 1
ATOM 700 C C . SER A 1 91 ? 17.624 7.624 0.221 1.00 86.12 91 SER A C 1
ATOM 702 O O . SER A 1 91 ? 17.287 7.697 1.405 1.00 86.12 91 SER A O 1
ATOM 704 N N . SER A 1 92 ? 17.398 8.629 -0.630 1.00 90.19 92 SER A N 1
ATOM 705 C CA . SER A 1 92 ? 16.706 9.844 -0.194 1.00 90.19 92 SER A CA 1
ATOM 706 C C . SER A 1 92 ? 15.200 9.589 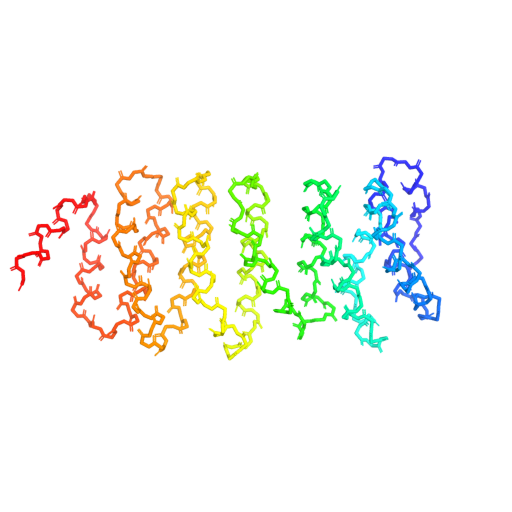-0.019 1.00 90.19 92 SER A C 1
ATOM 708 O O . SER A 1 92 ? 14.628 8.781 -0.759 1.00 90.19 92 SER A O 1
ATOM 710 N N . PRO A 1 93 ? 14.500 10.320 0.873 1.00 88.38 93 PRO A N 1
ATOM 711 C CA . PRO A 1 93 ? 13.050 10.175 1.046 1.00 88.38 93 PRO A CA 1
ATOM 712 C C . PRO A 1 93 ? 12.254 10.358 -0.255 1.00 88.38 93 PRO A C 1
ATOM 714 O O . PRO A 1 93 ? 11.224 9.719 -0.463 1.00 88.38 93 PRO A O 1
ATOM 717 N N . VAL A 1 94 ? 12.748 11.207 -1.165 1.00 89.94 94 VAL A N 1
ATOM 718 C CA . VAL A 1 94 ? 12.142 11.428 -2.486 1.00 89.94 94 VAL A CA 1
ATOM 719 C C . VAL A 1 94 ? 12.277 10.181 -3.357 1.00 89.94 94 VAL A C 1
ATOM 721 O O . VAL A 1 94 ? 11.292 9.732 -3.943 1.00 89.94 94 VAL A O 1
ATOM 724 N N . SER A 1 95 ? 13.466 9.584 -3.418 1.00 92.12 95 SER A N 1
ATOM 725 C CA . SER A 1 95 ? 13.711 8.369 -4.202 1.00 92.12 95 SER A CA 1
ATOM 726 C C . SER A 1 95 ? 12.994 7.147 -3.619 1.00 92.12 95 SER A C 1
ATOM 728 O O . SER A 1 95 ? 12.464 6.332 -4.376 1.00 92.12 95 SER A O 1
ATOM 730 N N . GLN A 1 96 ? 12.878 7.052 -2.291 1.00 92.69 96 GLN A N 1
ATOM 731 C CA . GLN A 1 96 ? 12.053 6.038 -1.625 1.00 92.69 96 GLN A CA 1
ATOM 732 C C . GLN A 1 96 ? 10.564 6.197 -1.976 1.00 92.69 96 GLN A C 1
ATOM 734 O O . GLN A 1 96 ? 9.900 5.221 -2.330 1.00 92.69 96 GLN A O 1
ATOM 739 N N . LEU A 1 97 ? 10.043 7.431 -1.960 1.00 92.75 97 LEU A N 1
ATOM 740 C CA . LEU A 1 97 ? 8.667 7.723 -2.373 1.00 92.75 97 LEU A CA 1
ATOM 741 C C . LEU A 1 97 ? 8.418 7.324 -3.836 1.00 92.75 97 LEU A C 1
ATOM 743 O O . LEU A 1 97 ? 7.382 6.735 -4.153 1.00 92.75 97 LEU A O 1
ATOM 747 N N . LEU A 1 98 ? 9.371 7.614 -4.728 1.00 93.31 98 LEU A N 1
ATOM 748 C CA . LEU A 1 98 ? 9.312 7.192 -6.129 1.00 93.31 98 LEU A CA 1
ATOM 749 C C . LEU A 1 98 ? 9.335 5.665 -6.269 1.00 93.31 98 LEU A C 1
ATOM 751 O O . LEU A 1 98 ? 8.588 5.133 -7.088 1.00 93.31 98 LEU A O 1
ATOM 755 N N . CYS A 1 99 ? 10.119 4.954 -5.453 1.00 94.75 99 CYS A N 1
ATOM 756 C CA . CYS A 1 99 ? 10.133 3.489 -5.445 1.00 94.75 99 CYS A CA 1
ATOM 757 C C . CYS A 1 99 ? 8.778 2.904 -5.054 1.00 94.75 99 CYS A C 1
ATOM 759 O O . CYS A 1 99 ? 8.290 2.005 -5.733 1.00 94.75 99 CYS A O 1
ATOM 761 N N . ILE A 1 100 ? 8.133 3.426 -4.008 1.00 94.00 100 ILE A N 1
ATOM 762 C CA . ILE A 1 100 ? 6.806 2.936 -3.608 1.00 94.00 100 ILE A CA 1
ATOM 763 C C . ILE A 1 100 ? 5.780 3.228 -4.706 1.00 94.00 100 ILE A C 1
ATOM 765 O O . ILE A 1 100 ? 5.000 2.348 -5.061 1.00 94.00 100 ILE A O 1
ATOM 769 N N . ARG A 1 101 ? 5.817 4.423 -5.312 1.00 91.50 101 ARG A N 1
ATOM 770 C CA . ARG A 1 101 ? 4.954 4.758 -6.460 1.00 91.50 101 ARG A CA 1
ATOM 771 C C . ARG A 1 101 ? 5.179 3.834 -7.655 1.00 91.50 101 ARG A C 1
ATOM 773 O O . ARG A 1 101 ? 4.217 3.480 -8.327 1.00 91.50 101 ARG A O 1
ATOM 780 N N . ALA A 1 102 ? 6.422 3.432 -7.910 1.00 93.25 102 ALA A N 1
ATOM 781 C CA . ALA A 1 102 ? 6.741 2.444 -8.933 1.00 93.25 102 ALA A CA 1
ATOM 782 C C . ALA A 1 102 ? 6.143 1.067 -8.593 1.00 93.25 102 ALA A C 1
ATOM 784 O O . ALA A 1 102 ? 5.557 0.432 -9.465 1.00 93.25 102 ALA A O 1
ATOM 785 N N . LEU A 1 103 ? 6.228 0.629 -7.333 1.00 92.12 103 LEU A N 1
ATOM 786 C CA . LEU A 1 103 ? 5.674 -0.652 -6.876 1.00 92.12 103 LEU A CA 1
ATOM 787 C C . LEU A 1 103 ? 4.135 -0.700 -6.924 1.00 92.12 103 LEU A C 1
ATOM 789 O O . LEU A 1 103 ? 3.583 -1.753 -7.218 1.00 92.12 103 LEU A O 1
ATOM 793 N N . ILE A 1 104 ? 3.431 0.425 -6.753 1.00 88.31 104 ILE A N 1
ATOM 794 C CA . ILE A 1 104 ? 1.959 0.496 -6.923 1.00 88.31 104 ILE A CA 1
ATOM 795 C C . ILE A 1 104 ? 1.511 0.088 -8.344 1.00 88.31 104 ILE A C 1
ATOM 797 O O . ILE A 1 104 ? 0.353 -0.281 -8.562 1.00 88.31 104 ILE A O 1
ATOM 801 N N . ASN A 1 105 ? 2.410 0.144 -9.332 1.00 88.06 105 ASN A N 1
ATOM 802 C CA . ASN A 1 105 ? 2.089 -0.192 -10.717 1.00 88.06 105 ASN A CA 1
ATOM 803 C C . ASN A 1 105 ? 2.097 -1.700 -11.022 1.00 88.06 105 ASN A C 1
ATOM 805 O O . ASN A 1 105 ? 1.710 -2.065 -12.132 1.00 88.06 105 ASN A O 1
ATOM 809 N N . ILE A 1 106 ? 2.502 -2.567 -10.080 1.00 85.31 106 ILE A N 1
ATOM 810 C CA . ILE A 1 106 ? 2.530 -4.035 -10.265 1.00 85.31 106 ILE A CA 1
ATOM 811 C C . ILE A 1 106 ? 1.177 -4.563 -10.769 1.00 85.31 106 ILE A C 1
ATOM 813 O O . ILE A 1 106 ? 1.130 -5.474 -11.593 1.00 85.31 106 ILE A O 1
ATOM 817 N N . ASP A 1 107 ? 0.081 -3.955 -10.330 1.00 74.12 107 ASP A N 1
ATOM 818 C CA . ASP A 1 107 ? -1.283 -4.456 -10.548 1.00 74.12 107 ASP A CA 1
ATOM 819 C C . ASP A 1 107 ? -1.727 -4.420 -12.008 1.00 74.12 107 ASP A C 1
ATOM 821 O O . ASP A 1 107 ? -2.637 -5.145 -12.409 1.00 74.12 107 ASP A O 1
ATOM 825 N N . PHE A 1 108 ? -1.059 -3.605 -12.822 1.00 74.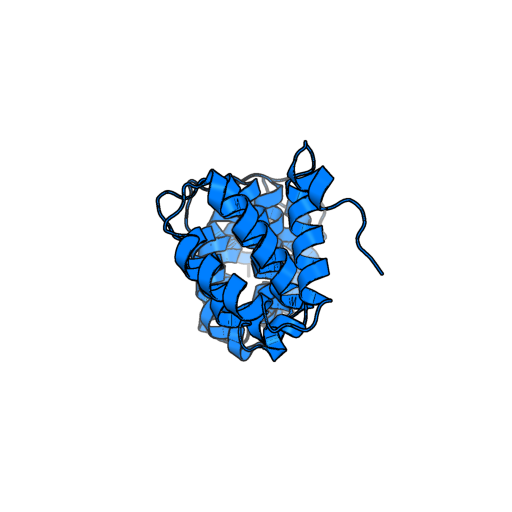00 108 PHE A N 1
ATOM 826 C CA . PHE A 1 108 ? -1.359 -3.476 -14.241 1.00 74.00 108 PHE A CA 1
ATOM 827 C C . PHE A 1 108 ? -0.697 -4.584 -15.074 1.00 74.00 108 PHE A C 1
ATOM 829 O O . PHE A 1 108 ? -1.364 -5.197 -15.905 1.00 74.00 108 PHE A O 1
ATOM 836 N N . GLY A 1 109 ? 0.593 -4.866 -14.855 1.00 72.31 109 GLY A N 1
ATOM 837 C CA . GLY A 1 109 ? 1.353 -5.837 -15.658 1.00 72.31 109 GLY A CA 1
ATOM 838 C C . GLY A 1 109 ? 1.538 -7.212 -15.009 1.00 72.31 109 GLY A C 1
ATOM 839 O O . GLY A 1 109 ? 1.829 -8.193 -15.700 1.00 72.31 109 GLY A O 1
ATOM 840 N N . ALA A 1 110 ? 1.384 -7.307 -13.686 1.00 76.56 110 ALA A N 1
ATOM 841 C CA . ALA A 1 110 ? 1.710 -8.497 -12.907 1.00 76.56 110 ALA A CA 1
ATOM 842 C C . ALA A 1 110 ? 0.874 -8.631 -11.621 1.00 76.56 110 ALA A C 1
ATOM 844 O O . ALA A 1 110 ? 1.411 -8.892 -10.545 1.00 76.56 110 ALA A O 1
ATOM 845 N N . LYS A 1 111 ? -0.455 -8.523 -11.728 1.00 78.69 111 LYS A N 1
ATOM 846 C CA . LYS A 1 111 ? -1.393 -8.577 -10.589 1.00 78.69 111 LYS A CA 1
ATOM 847 C C . LYS A 1 111 ? -1.161 -9.729 -9.597 1.00 78.69 111 LYS A C 1
ATOM 849 O O . LYS A 1 111 ? -1.287 -9.541 -8.395 1.00 78.69 111 LYS A O 1
ATOM 854 N N . GLN A 1 112 ? -0.732 -10.901 -10.073 1.00 79.38 112 GLN A N 1
ATOM 855 C CA . GLN A 1 112 ? -0.402 -12.066 -9.227 1.00 79.38 112 GLN A CA 1
ATOM 856 C C . GLN A 1 112 ? 0.785 -11.838 -8.266 1.00 79.38 112 GLN A C 1
ATOM 858 O O . GLN A 1 112 ? 1.083 -12.685 -7.423 1.00 79.38 112 GLN A O 1
ATOM 863 N N . ARG A 1 113 ? 1.515 -10.731 -8.426 1.00 82.94 113 ARG A N 1
ATOM 864 C CA . ARG A 1 113 ? 2.654 -10.324 -7.599 1.00 82.94 113 ARG A CA 1
ATOM 865 C C . ARG A 1 113 ? 2.375 -9.082 -6.755 1.00 82.94 113 ARG A C 1
ATOM 867 O O . ARG A 1 113 ? 3.241 -8.711 -5.976 1.00 82.94 113 ARG A O 1
ATOM 874 N N . CYS A 1 114 ? 1.190 -8.476 -6.853 1.00 81.56 114 CYS A N 1
ATOM 875 C CA . CYS A 1 114 ? 0.798 -7.270 -6.112 1.00 81.56 114 CYS A CA 1
ATOM 876 C C . CYS A 1 114 ? 1.180 -7.341 -4.623 1.00 81.56 114 CYS A C 1
ATOM 878 O O . CYS A 1 114 ? 1.900 -6.504 -4.083 1.00 81.56 114 CYS A O 1
ATOM 880 N N . TRP A 1 115 ? 0.785 -8.430 -3.966 1.00 84.81 115 TRP A N 1
ATOM 881 C CA . TRP A 1 115 ? 0.970 -8.628 -2.532 1.00 84.81 115 TRP A CA 1
ATOM 882 C C . TRP A 1 115 ? 2.369 -9.094 -2.120 1.00 84.81 115 TRP A C 1
ATOM 884 O O . TRP A 1 115 ? 2.614 -9.237 -0.920 1.00 84.81 115 TRP A O 1
ATOM 894 N N . SER A 1 116 ? 3.304 -9.313 -3.055 1.00 87.50 116 SER A N 1
ATOM 895 C CA . SER A 1 116 ? 4.666 -9.766 -2.727 1.00 87.50 116 SER A CA 1
ATOM 896 C C . SER A 1 116 ? 5.507 -8.705 -2.016 1.00 87.50 116 SER A C 1
ATOM 898 O O . SER A 1 116 ? 6.627 -8.995 -1.618 1.00 87.50 116 SER A O 1
ATOM 900 N N . VAL A 1 117 ? 4.994 -7.478 -1.906 1.00 91.19 117 VAL A N 1
ATOM 901 C CA . VAL A 1 117 ? 5.662 -6.345 -1.249 1.00 91.19 117 VAL A CA 1
ATOM 902 C C . VAL A 1 117 ? 5.039 -5.989 0.106 1.00 91.19 117 VAL A C 1
ATOM 904 O O . VAL A 1 117 ? 5.445 -5.018 0.740 1.00 91.19 117 VAL A O 1
ATOM 907 N N . THR A 1 118 ? 4.025 -6.741 0.546 1.00 92.19 118 THR A N 1
ATOM 908 C CA . THR A 1 118 ? 3.230 -6.436 1.749 1.00 92.19 118 THR A CA 1
ATOM 909 C C . THR A 1 118 ? 4.084 -6.368 3.013 1.00 92.19 118 THR A C 1
ATOM 911 O O . THR A 1 118 ? 3.917 -5.457 3.819 1.00 92.19 118 THR A O 1
ATOM 914 N N . ASP A 1 119 ? 5.028 -7.289 3.179 1.00 91.56 119 ASP A N 1
ATOM 915 C CA . ASP A 1 119 ? 5.961 -7.326 4.308 1.00 91.56 119 ASP A CA 1
ATOM 916 C C . ASP A 1 119 ? 6.825 -6.058 4.386 1.00 91.56 119 ASP A C 1
ATOM 918 O O . ASP A 1 119 ? 6.950 -5.445 5.452 1.00 91.56 119 ASP A O 1
ATOM 922 N N . VAL A 1 120 ? 7.350 -5.616 3.241 1.00 93.00 120 VAL A N 1
ATOM 923 C CA . VAL A 1 120 ? 8.142 -4.392 3.119 1.00 93.00 120 VAL A CA 1
ATOM 924 C C . VAL A 1 120 ? 7.283 -3.177 3.458 1.00 93.00 120 VAL A C 1
ATOM 926 O O . VAL A 1 120 ? 7.689 -2.375 4.297 1.00 93.00 120 VAL A O 1
ATOM 929 N N . LEU A 1 121 ? 6.076 -3.060 2.896 1.00 93.94 121 LEU A N 1
ATOM 930 C CA . LEU A 1 121 ? 5.164 -1.946 3.197 1.00 93.94 121 LEU A CA 1
ATOM 931 C C . LEU A 1 121 ? 4.831 -1.865 4.694 1.00 93.94 121 LEU A C 1
ATOM 933 O O . LEU A 1 121 ? 4.888 -0.787 5.284 1.00 93.94 121 LEU A O 1
ATOM 937 N N . VAL A 1 122 ? 4.555 -3.006 5.331 1.00 93.75 122 VAL A N 1
ATOM 938 C CA . VAL A 1 122 ? 4.296 -3.078 6.777 1.00 93.75 122 VAL A CA 1
ATOM 939 C C . VAL A 1 122 ? 5.516 -2.640 7.584 1.00 93.75 122 VAL A C 1
ATOM 941 O O . VAL A 1 122 ? 5.369 -1.926 8.577 1.00 93.75 122 VAL A O 1
ATOM 944 N N . SER A 1 123 ? 6.723 -3.029 7.166 1.00 92.31 123 SER A N 1
ATOM 945 C CA . SER A 1 123 ? 7.956 -2.606 7.839 1.00 92.31 123 SER A CA 1
ATOM 946 C C . SER A 1 123 ? 8.170 -1.090 7.766 1.00 92.31 123 SER A C 1
ATOM 948 O O . SER A 1 123 ? 8.558 -0.481 8.764 1.00 92.31 123 SER A O 1
ATOM 950 N N . LEU A 1 124 ? 7.831 -0.469 6.630 1.00 92.31 124 LEU A N 1
ATOM 951 C CA . LEU A 1 124 ? 7.999 0.965 6.402 1.00 92.31 124 LEU A CA 1
ATOM 952 C C . LEU A 1 124 ? 7.068 1.802 7.279 1.00 92.31 124 LEU A C 1
ATOM 954 O O . LEU A 1 124 ? 7.509 2.818 7.804 1.00 92.31 124 LEU A O 1
ATOM 958 N N . LEU A 1 125 ? 5.828 1.359 7.523 1.00 90.69 125 LEU A N 1
ATOM 959 C CA . LEU A 1 125 ? 4.899 2.041 8.441 1.00 90.69 125 LEU A CA 1
ATOM 960 C C . LEU A 1 125 ? 5.409 2.104 9.891 1.00 90.69 125 LEU A C 1
ATOM 962 O O . LEU A 1 125 ? 4.924 2.908 10.680 1.00 90.69 125 LEU A O 1
ATOM 966 N N . GLY A 1 126 ? 6.377 1.262 10.261 1.00 78.81 126 GLY A N 1
ATOM 967 C CA . GLY A 1 126 ? 6.930 1.213 11.612 1.00 78.81 126 GLY A CA 1
ATOM 968 C C . GLY A 1 126 ? 7.925 2.321 11.959 1.00 78.81 126 GLY A C 1
ATOM 969 O O . GLY A 1 126 ? 8.339 2.373 13.117 1.00 78.81 126 GLY A O 1
ATOM 970 N N . ASN A 1 127 ? 8.329 3.165 11.003 1.00 84.94 127 ASN A N 1
ATOM 971 C CA . ASN A 1 127 ? 9.316 4.218 11.237 1.00 84.94 127 ASN A CA 1
ATOM 972 C C . ASN A 1 127 ? 8.638 5.560 11.602 1.00 84.94 127 ASN A C 1
ATOM 974 O O . ASN A 1 127 ? 7.978 6.150 10.743 1.00 84.94 127 ASN A O 1
ATOM 978 N N . PRO A 1 128 ? 8.816 6.077 12.836 1.00 79.19 128 PRO A N 1
ATOM 979 C CA . PRO A 1 128 ? 8.222 7.346 13.263 1.00 79.19 128 PRO A CA 1
ATOM 980 C C . PRO A 1 128 ? 8.836 8.580 12.583 1.00 79.19 128 PRO A C 1
ATOM 982 O O . PRO A 1 128 ? 8.255 9.657 12.665 1.00 79.19 128 PRO A O 1
ATOM 985 N N . GLU A 1 129 ? 9.991 8.450 11.926 1.00 84.69 129 GLU A N 1
ATOM 986 C CA . GLU A 1 129 ? 10.653 9.555 11.215 1.00 84.69 129 GLU A CA 1
ATOM 987 C C . GLU A 1 129 ? 10.074 9.800 9.813 1.00 84.69 129 GLU A C 1
ATOM 989 O O . GLU A 1 129 ? 10.438 10.765 9.137 1.00 84.69 129 GLU A O 1
ATOM 994 N N . ASN A 1 130 ? 9.166 8.935 9.356 1.00 89.31 130 ASN A N 1
ATOM 995 C CA . ASN A 1 130 ? 8.539 9.088 8.054 1.00 89.31 130 ASN A CA 1
ATOM 996 C C . ASN A 1 130 ? 7.658 10.339 8.002 1.00 89.31 130 ASN A C 1
ATOM 998 O O . ASN A 1 130 ? 6.826 10.579 8.873 1.00 89.31 130 ASN A O 1
ATOM 1002 N N . SER A 1 131 ? 7.771 11.090 6.907 1.00 91.62 131 SER A N 1
ATOM 1003 C CA . SER A 1 131 ? 6.825 12.172 6.616 1.00 91.62 131 SER A CA 1
ATOM 1004 C C . SER A 1 131 ? 5.406 11.640 6.382 1.00 91.62 131 SER A C 1
ATOM 1006 O O . SER A 1 131 ? 5.229 10.547 5.839 1.00 91.62 131 SER A O 1
ATOM 1008 N N . ASP A 1 132 ? 4.395 12.458 6.667 1.00 92.00 132 ASP A N 1
ATOM 1009 C CA . ASP A 1 132 ? 2.992 12.124 6.395 1.00 92.00 132 ASP A CA 1
ATOM 1010 C C . ASP A 1 132 ? 2.742 11.741 4.931 1.00 92.00 132 ASP A C 1
ATOM 1012 O O . ASP A 1 132 ? 2.040 10.772 4.656 1.00 92.00 132 ASP A O 1
ATOM 1016 N N . VAL A 1 133 ? 3.365 12.449 3.981 1.00 93.06 133 VAL A N 1
ATOM 1017 C CA . VAL A 1 133 ? 3.244 12.153 2.542 1.00 93.06 133 VAL A CA 1
ATOM 1018 C C . VAL A 1 133 ? 3.735 10.742 2.227 1.00 93.06 133 VAL A C 1
ATOM 1020 O O . VAL A 1 133 ? 3.109 10.021 1.451 1.00 93.06 133 VAL A O 1
ATOM 1023 N N . PHE A 1 134 ? 4.853 10.342 2.831 1.00 92.94 134 PHE A N 1
ATOM 1024 C CA . PHE A 1 134 ? 5.399 9.002 2.667 1.00 92.94 134 PHE A CA 1
ATOM 1025 C C . PHE A 1 134 ? 4.461 7.952 3.267 1.00 92.94 134 PHE A C 1
ATOM 1027 O O . PHE A 1 134 ? 4.079 7.004 2.581 1.00 92.94 134 PHE A O 1
ATOM 1034 N N . THR A 1 135 ? 4.021 8.168 4.507 1.00 94.19 135 THR A N 1
ATOM 1035 C CA . THR A 1 135 ? 3.094 7.279 5.219 1.00 94.19 135 THR A CA 1
ATOM 1036 C C . THR A 1 135 ? 1.783 7.085 4.455 1.00 94.19 135 THR A C 1
ATOM 1038 O O . THR A 1 135 ? 1.331 5.952 4.305 1.00 94.19 135 THR A O 1
ATOM 1041 N N . LEU A 1 136 ? 1.207 8.153 3.892 1.00 94.00 136 LEU A N 1
ATOM 1042 C CA . LEU A 1 136 ? -0.010 8.089 3.073 1.00 94.00 136 LEU A CA 1
ATOM 1043 C C . LEU A 1 136 ? 0.165 7.223 1.823 1.00 94.00 136 LEU A C 1
ATOM 1045 O O . LEU A 1 136 ? -0.712 6.424 1.491 1.00 94.00 136 LEU A O 1
ATOM 1049 N N . VAL A 1 137 ? 1.300 7.354 1.130 1.00 94.12 137 VAL A N 1
ATOM 1050 C CA . VAL A 1 137 ? 1.585 6.550 -0.067 1.00 94.12 137 VAL A CA 1
ATOM 1051 C C . VAL A 1 137 ? 1.791 5.078 0.294 1.00 94.12 137 VAL A C 1
ATOM 1053 O O . VAL A 1 137 ? 1.285 4.209 -0.418 1.00 94.12 137 VAL A O 1
ATOM 1056 N N . VAL A 1 138 ? 2.462 4.782 1.413 1.00 95.12 138 VAL A N 1
ATOM 1057 C CA . VAL A 1 138 ? 2.606 3.404 1.912 1.00 95.12 138 VAL A CA 1
ATOM 1058 C C . VAL A 1 138 ? 1.247 2.812 2.293 1.00 95.12 138 VAL A C 1
ATOM 1060 O O . VAL A 1 138 ? 0.948 1.698 1.869 1.00 95.12 138 VAL A O 1
ATOM 1063 N N . LEU A 1 139 ? 0.405 3.548 3.031 1.00 94.31 139 LEU A N 1
ATOM 1064 C CA . LEU A 1 139 ? -0.950 3.112 3.397 1.00 94.31 139 LEU A CA 1
ATOM 1065 C C . LEU A 1 139 ? -1.806 2.835 2.158 1.00 94.31 139 LEU A C 1
ATOM 1067 O O . LEU A 1 139 ? -2.417 1.775 2.069 1.00 94.31 139 LEU A O 1
ATOM 1071 N N . SER A 1 140 ? -1.793 3.739 1.177 1.00 92.50 140 SER A N 1
ATOM 1072 C CA . SER A 1 140 ? -2.552 3.576 -0.072 1.00 92.50 140 SER A CA 1
ATOM 1073 C C . SER A 1 140 ? -2.111 2.332 -0.849 1.00 92.50 140 SER A C 1
ATOM 1075 O O . SER A 1 140 ? -2.944 1.571 -1.340 1.00 92.50 140 SER A O 1
ATOM 1077 N N . CYS A 1 141 ? -0.796 2.098 -0.933 1.00 92.00 141 CYS A N 1
ATOM 1078 C CA . CYS A 1 141 ? -0.233 0.899 -1.555 1.00 92.00 141 CYS A CA 1
ATOM 1079 C C . CYS A 1 141 ? -0.671 -0.368 -0.805 1.00 92.00 141 CYS A C 1
ATOM 1081 O O . CYS A 1 141 ? -1.149 -1.327 -1.404 1.00 92.00 141 CYS A O 1
ATOM 1083 N N . LEU A 1 142 ? -0.586 -0.346 0.525 1.00 93.50 142 LEU A N 1
ATOM 1084 C CA . LEU A 1 142 ? -0.945 -1.478 1.369 1.00 93.50 142 LEU A CA 1
ATOM 1085 C C . LEU A 1 142 ? -2.436 -1.824 1.283 1.00 93.50 142 LEU A C 1
ATOM 1087 O O . LEU A 1 142 ? -2.779 -2.997 1.163 1.00 93.50 142 LEU A O 1
ATOM 1091 N N . GLN A 1 143 ? -3.323 -0.828 1.309 1.00 91.81 143 GLN A N 1
ATOM 1092 C CA . GLN A 1 143 ? -4.762 -1.036 1.133 1.00 91.81 143 GLN A CA 1
ATOM 1093 C C . GLN A 1 143 ? -5.061 -1.711 -0.204 1.00 91.81 143 GLN A C 1
ATOM 1095 O O . GLN A 1 143 ? -5.812 -2.685 -0.246 1.00 91.81 143 GLN A O 1
ATOM 1100 N N . LYS A 1 144 ? -4.435 -1.234 -1.285 1.00 88.81 144 LYS A N 1
ATOM 1101 C CA . LYS A 1 144 ? -4.587 -1.824 -2.616 1.00 88.81 144 LYS A CA 1
ATOM 1102 C C . LYS A 1 144 ? -4.147 -3.290 -2.630 1.00 88.81 144 LYS A C 1
ATOM 1104 O O . LYS A 1 144 ? -4.909 -4.143 -3.080 1.00 88.81 144 LYS A O 1
ATOM 1109 N N . ASN A 1 145 ? -2.996 -3.597 -2.026 1.00 89.50 145 ASN A N 1
ATOM 1110 C CA . ASN A 1 145 ? -2.525 -4.972 -1.871 1.00 89.50 145 ASN A CA 1
ATOM 1111 C C . ASN A 1 145 ? -3.524 -5.850 -1.113 1.00 89.50 145 ASN A C 1
ATOM 1113 O O . ASN A 1 145 ? -3.776 -6.979 -1.524 1.00 89.50 145 ASN A O 1
ATOM 1117 N N . ILE A 1 146 ? -4.102 -5.344 -0.021 1.00 89.38 146 ILE A N 1
ATOM 1118 C CA . ILE A 1 146 ? -5.085 -6.085 0.778 1.00 89.38 146 ILE A CA 1
ATOM 1119 C C . ILE A 1 146 ? -6.357 -6.366 -0.036 1.00 89.38 146 ILE A C 1
ATOM 1121 O O . ILE A 1 146 ? -6.886 -7.472 0.042 1.00 89.38 146 ILE A O 1
ATOM 1125 N N . PHE A 1 147 ? -6.832 -5.402 -0.830 1.00 86.94 147 PHE A N 1
ATOM 1126 C CA . PHE A 1 147 ? -8.026 -5.570 -1.664 1.00 86.94 147 PHE A CA 1
ATOM 1127 C C . PHE A 1 147 ? -7.834 -6.563 -2.812 1.00 86.94 147 PHE A C 1
ATOM 1129 O O . PHE A 1 147 ? -8.776 -7.263 -3.182 1.00 86.94 147 PHE A O 1
ATOM 1136 N N . GLU A 1 148 ? -6.646 -6.599 -3.414 1.00 85.19 148 GLU A N 1
ATOM 1137 C CA . GLU A 1 148 ? -6.393 -7.424 -4.597 1.00 85.19 148 GLU A CA 1
ATOM 1138 C C . GLU A 1 148 ? -5.915 -8.844 -4.270 1.00 85.19 148 GLU A C 1
ATOM 1140 O O . GLU A 1 148 ? -5.989 -9.731 -5.125 1.00 85.19 148 GLU A O 1
ATOM 1145 N N . ALA A 1 149 ? -5.431 -9.075 -3.051 1.00 85.94 149 ALA A N 1
ATOM 1146 C CA . ALA A 1 149 ? -4.845 -10.343 -2.659 1.00 85.94 149 ALA A CA 1
ATOM 1147 C C . ALA A 1 149 ? -5.874 -11.392 -2.207 1.00 85.94 149 ALA A C 1
ATOM 1149 O O . ALA A 1 149 ? -6.871 -11.067 -1.557 1.00 85.94 149 ALA A O 1
ATOM 1150 N N . PRO A 1 150 ? -5.608 -12.689 -2.455 1.00 87.00 150 PRO A N 1
ATOM 1151 C CA . PRO A 1 150 ? -6.361 -13.767 -1.826 1.00 87.00 150 PRO A CA 1
ATOM 1152 C C . PRO A 1 150 ? -6.263 -13.683 -0.297 1.00 87.00 150 PRO A C 1
ATOM 1154 O O . PRO A 1 150 ? -5.176 -13.472 0.246 1.00 87.00 150 PRO A O 1
ATOM 1157 N N . ALA A 1 151 ? -7.377 -13.923 0.404 1.00 85.31 151 ALA A N 1
ATOM 1158 C CA . ALA A 1 151 ? -7.438 -13.824 1.866 1.00 85.31 151 ALA A CA 1
ATOM 1159 C C . ALA A 1 151 ? -6.330 -14.634 2.561 1.00 85.31 151 ALA A C 1
ATOM 1161 O O . ALA A 1 151 ? -5.628 -14.108 3.421 1.00 85.31 151 ALA A O 1
ATOM 1162 N N . GLU A 1 152 ? -6.093 -15.873 2.120 1.00 86.62 152 GLU A N 1
ATOM 1163 C CA . GLU A 1 152 ? -5.046 -16.755 2.660 1.00 86.62 152 GLU A CA 1
ATOM 1164 C C . GLU A 1 152 ? -3.633 -16.167 2.567 1.00 86.62 152 GLU A C 1
ATOM 1166 O O . GLU A 1 152 ? -2.776 -16.473 3.393 1.00 86.62 152 GLU A O 1
ATOM 1171 N N . THR A 1 153 ? -3.381 -15.296 1.589 1.00 87.31 153 THR A N 1
ATOM 1172 C CA . THR A 1 153 ? -2.079 -14.649 1.417 1.00 87.31 153 THR A CA 1
ATOM 1173 C C . THR A 1 153 ? -1.897 -13.439 2.329 1.00 87.31 153 THR A C 1
ATOM 1175 O O . THR A 1 153 ? -0.778 -13.170 2.760 1.00 87.31 153 THR A O 1
ATOM 1178 N N . ILE A 1 154 ? -2.979 -12.731 2.667 1.00 88.19 154 ILE A N 1
ATOM 1179 C CA . ILE A 1 154 ? -2.940 -11.571 3.572 1.00 88.19 154 ILE A CA 1
ATOM 1180 C C . ILE A 1 154 ? -3.020 -11.980 5.041 1.00 88.19 154 ILE A C 1
ATOM 1182 O O . ILE A 1 154 ? -2.426 -11.310 5.887 1.00 88.19 154 ILE A O 1
ATOM 1186 N N . ARG A 1 155 ? -3.696 -13.093 5.360 1.00 88.31 155 ARG A N 1
ATOM 1187 C CA . ARG A 1 155 ? -3.880 -13.597 6.735 1.00 88.31 155 ARG A CA 1
ATOM 1188 C C . ARG A 1 155 ? -2.609 -13.553 7.603 1.00 88.31 155 ARG A C 1
ATOM 1190 O O . ARG A 1 155 ? -2.710 -13.058 8.728 1.00 88.31 155 ARG A O 1
ATOM 1197 N N . PRO A 1 156 ? -1.418 -13.978 7.129 1.00 89.31 156 PRO A N 1
ATOM 1198 C CA . PRO A 1 156 ? -0.188 -13.922 7.926 1.00 89.31 156 PRO A CA 1
ATOM 1199 C C . PRO A 1 156 ? 0.235 -12.505 8.343 1.00 89.31 156 PRO A C 1
ATOM 1201 O O . PRO A 1 156 ? 0.923 -12.339 9.350 1.00 89.31 156 PRO A O 1
ATOM 1204 N N . PHE A 1 157 ? -0.177 -11.478 7.595 1.00 89.81 157 PHE A N 1
ATOM 1205 C CA . PHE A 1 157 ? 0.220 -10.088 7.809 1.00 89.81 157 PHE A CA 1
ATOM 1206 C C . PHE A 1 157 ? -0.770 -9.288 8.660 1.00 89.81 157 PHE A C 1
ATOM 1208 O O . PHE A 1 157 ? -0.395 -8.225 9.146 1.00 89.81 157 PHE A O 1
ATOM 1215 N N . LEU A 1 158 ? -1.995 -9.775 8.894 1.00 90.00 158 LEU A N 1
ATOM 1216 C CA . LEU A 1 158 ? -3.072 -9.010 9.548 1.00 90.00 158 LEU A CA 1
ATOM 1217 C C . LEU A 1 158 ? -2.656 -8.392 10.891 1.00 90.00 158 LEU A C 1
ATOM 1219 O O . LEU A 1 158 ? -2.814 -7.190 11.097 1.00 90.00 158 LEU A O 1
ATOM 1223 N N . ASN A 1 159 ? -2.068 -9.195 11.783 1.00 90.12 159 ASN A N 1
ATOM 1224 C CA . ASN A 1 159 ? -1.598 -8.722 13.091 1.00 90.12 159 ASN A CA 1
ATOM 1225 C C . ASN A 1 159 ? -0.453 -7.708 12.952 1.00 90.12 159 ASN A C 1
ATOM 1227 O O . ASN A 1 159 ? -0.400 -6.710 13.671 1.00 90.12 159 ASN A O 1
ATOM 1231 N N . ALA A 1 160 ? 0.466 -7.952 12.013 1.00 91.88 160 ALA A N 1
ATOM 1232 C CA . ALA A 1 160 ? 1.587 -7.057 11.769 1.00 91.88 160 ALA A CA 1
ATOM 1233 C C . ALA A 1 160 ? 1.087 -5.704 11.246 1.00 91.88 160 ALA A C 1
ATOM 1235 O O . ALA A 1 160 ? 1.449 -4.676 11.811 1.00 91.88 160 ALA A O 1
ATOM 1236 N N . ILE A 1 161 ? 0.187 -5.698 10.258 1.00 92.88 161 ILE A N 1
ATOM 1237 C CA . ILE A 1 161 ? -0.437 -4.478 9.737 1.00 92.88 161 ILE A CA 1
ATOM 1238 C C . ILE A 1 161 ? -1.146 -3.729 10.869 1.00 92.88 161 ILE A C 1
ATOM 1240 O O . ILE A 1 161 ? -0.866 -2.551 11.085 1.00 92.88 161 ILE A O 1
ATOM 1244 N N . LEU A 1 162 ? -2.003 -4.417 11.632 1.00 91.56 162 LEU A N 1
ATOM 1245 C CA . LEU A 1 162 ? -2.775 -3.819 12.721 1.00 91.56 162 LEU A CA 1
ATOM 1246 C C . LEU A 1 162 ? -1.874 -3.117 13.747 1.00 91.56 162 LEU A C 1
ATOM 1248 O O . LEU A 1 162 ? -2.117 -1.966 14.108 1.00 91.56 162 LEU A O 1
ATOM 1252 N N . SER A 1 163 ? -0.789 -3.779 14.159 1.00 90.81 163 SER A N 1
ATOM 1253 C CA . SER A 1 163 ? 0.175 -3.215 15.111 1.00 90.81 163 SER A CA 1
ATOM 1254 C C . SER A 1 163 ? 0.894 -1.963 14.592 1.00 90.81 163 SER A C 1
ATOM 1256 O O . SER A 1 163 ? 1.305 -1.117 15.385 1.00 90.81 163 SER A O 1
ATOM 1258 N N . ARG A 1 164 ? 1.047 -1.828 13.266 1.00 92.38 164 ARG A N 1
ATOM 1259 C CA . ARG A 1 164 ? 1.739 -0.699 12.626 1.00 92.38 164 ARG A CA 1
ATOM 1260 C C . ARG A 1 164 ? 0.817 0.474 12.325 1.00 92.38 164 ARG A C 1
ATOM 1262 O O . ARG A 1 164 ? 1.277 1.607 12.386 1.00 92.38 164 ARG A O 1
ATOM 1269 N N . ILE A 1 165 ? -0.464 0.229 12.050 1.00 91.94 165 ILE A N 1
ATOM 1270 C CA . ILE A 1 165 ? -1.434 1.309 11.811 1.00 91.94 165 ILE A CA 1
ATOM 1271 C C . ILE A 1 165 ? -1.988 1.908 13.109 1.00 91.94 165 ILE A C 1
ATOM 1273 O O . ILE A 1 165 ? -2.371 3.072 13.114 1.00 91.94 165 ILE A O 1
ATOM 1277 N N . GLN A 1 166 ? -2.001 1.158 14.218 1.00 89.62 166 GLN A N 1
ATOM 1278 C CA . GLN A 1 166 ? -2.577 1.620 15.487 1.00 89.62 166 GLN A CA 1
ATOM 1279 C C . GLN A 1 166 ? -1.990 2.956 15.996 1.00 89.62 166 GLN A C 1
ATOM 1281 O O . GLN A 1 166 ? -2.771 3.823 16.398 1.00 89.62 166 GLN A O 1
ATOM 1286 N N . PRO A 1 167 ? -0.662 3.192 15.965 1.00 88.88 167 PRO A N 1
ATOM 1287 C CA . PRO A 1 167 ? -0.095 4.488 16.348 1.00 88.88 167 PRO A CA 1
ATOM 1288 C C . PRO A 1 167 ? -0.542 5.651 15.443 1.00 88.88 167 PRO A C 1
ATOM 1290 O O . PRO A 1 167 ? -0.577 6.802 15.881 1.00 88.88 167 PRO A O 1
ATOM 1293 N N . LEU A 1 168 ? -0.917 5.368 14.191 1.00 89.69 168 LEU A N 1
ATOM 1294 C CA . LEU A 1 168 ? -1.265 6.373 13.182 1.00 89.69 168 LEU A CA 1
ATOM 1295 C C . LEU A 1 168 ? -2.660 6.983 13.389 1.00 89.69 168 LEU A C 1
ATOM 1297 O O . LEU A 1 168 ? -2.956 8.035 12.820 1.00 89.69 168 LEU A O 1
ATOM 1301 N N . PHE A 1 169 ? -3.497 6.393 14.250 1.00 86.69 169 PHE A N 1
ATOM 1302 C CA . PHE A 1 169 ? -4.834 6.923 14.553 1.00 86.69 169 PHE A CA 1
ATOM 1303 C C . PHE A 1 169 ? -4.799 8.332 15.164 1.00 86.69 169 PHE A C 1
ATOM 1305 O O . PHE A 1 169 ? -5.770 9.072 15.017 1.00 86.69 169 PHE A O 1
ATOM 1312 N N . GLY A 1 170 ? -3.682 8.725 15.792 1.00 78.12 170 GLY A N 1
ATOM 1313 C CA . GLY A 1 170 ? -3.547 10.043 16.423 1.00 78.12 170 GLY A CA 1
ATOM 1314 C C . GLY A 1 170 ? -2.201 10.748 16.268 1.00 78.12 170 GLY A C 1
ATOM 1315 O O . GLY A 1 170 ? -2.138 11.939 16.570 1.00 78.12 170 GLY A O 1
ATOM 1316 N N . ALA A 1 171 ? -1.141 10.059 15.826 1.00 73.19 171 ALA A N 1
ATOM 1317 C CA . ALA A 1 171 ? 0.217 10.6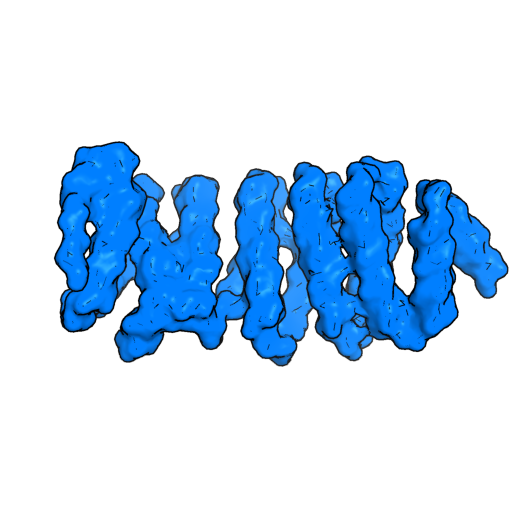15 15.792 1.00 73.19 171 ALA A CA 1
ATOM 1318 C C . ALA A 1 171 ? 0.548 11.467 14.546 1.00 73.19 171 ALA A C 1
ATOM 1320 O O . ALA A 1 171 ? 1.519 12.216 14.588 1.00 73.19 171 ALA A O 1
ATOM 1321 N N . GLY A 1 172 ? -0.228 11.361 13.460 1.00 77.50 172 GLY A N 1
ATOM 1322 C CA . GLY A 1 172 ? 0.019 12.070 12.194 1.00 77.50 172 GLY A CA 1
ATOM 1323 C C . GLY A 1 172 ? -0.979 13.194 11.896 1.00 77.50 172 GLY A C 1
ATOM 1324 O O . GLY A 1 172 ? -1.804 13.566 12.739 1.00 77.50 172 GLY A O 1
ATOM 1325 N N . SER A 1 173 ? -0.929 13.728 10.671 1.00 87.50 173 SER A N 1
ATOM 1326 C CA . SER A 1 173 ? -2.010 14.576 10.148 1.00 87.50 173 SER A CA 1
ATOM 1327 C C . SER A 1 173 ? -3.349 13.843 10.095 1.00 87.50 173 SER A C 1
ATOM 1329 O O . SER A 1 173 ? -3.431 12.616 10.093 1.00 87.50 173 SER A O 1
ATOM 1331 N N . GLU A 1 174 ? -4.421 14.627 9.986 1.00 87.88 174 GLU A N 1
ATOM 1332 C CA . GLU A 1 174 ? -5.782 14.118 9.817 1.00 87.88 174 GLU A CA 1
ATOM 1333 C C . GLU A 1 174 ? -5.896 13.104 8.671 1.00 87.88 174 GLU A C 1
ATOM 1335 O O . GLU A 1 174 ? -6.554 12.082 8.831 1.00 87.88 174 GLU A O 1
ATOM 1340 N N . GLN A 1 175 ? -5.219 13.350 7.545 1.00 90.75 175 GLN A N 1
ATOM 1341 C CA . GLN A 1 175 ? -5.208 12.428 6.408 1.00 90.75 175 GLN A CA 1
ATOM 1342 C C . GLN A 1 175 ? -4.569 11.090 6.789 1.00 90.75 175 GLN A C 1
ATOM 1344 O O . GLN A 1 175 ? -5.132 10.040 6.525 1.00 90.75 175 GLN A O 1
ATOM 1349 N N . VAL A 1 176 ? -3.423 11.089 7.475 1.00 91.44 176 VAL A N 1
ATOM 1350 C CA . VAL A 1 176 ? -2.792 9.829 7.906 1.00 91.44 176 VAL A CA 1
ATOM 1351 C C . VAL A 1 176 ? -3.720 9.043 8.835 1.00 91.44 176 VAL A C 1
ATOM 1353 O O . VAL A 1 176 ? -3.854 7.827 8.690 1.00 91.44 176 VAL A O 1
ATOM 1356 N N . SER A 1 177 ? -4.390 9.728 9.762 1.00 89.75 177 SER A N 1
ATOM 1357 C CA . SER A 1 177 ? -5.330 9.090 10.684 1.00 89.75 177 SER A CA 1
ATOM 1358 C C . SER A 1 177 ? -6.554 8.519 9.970 1.00 89.75 177 SER A C 1
ATOM 1360 O O . SER A 1 177 ? -6.927 7.380 10.244 1.00 89.75 177 SER A O 1
ATOM 1362 N N . VAL A 1 178 ? -7.156 9.261 9.038 1.00 89.88 178 VAL A N 1
ATOM 1363 C CA . VAL A 1 178 ? -8.298 8.789 8.237 1.00 89.88 178 VAL A CA 1
ATOM 1364 C C . VAL A 1 178 ? -7.914 7.548 7.430 1.00 89.88 178 VAL A C 1
ATOM 1366 O O . VAL A 1 178 ? -8.604 6.533 7.507 1.00 89.88 178 VAL A O 1
ATOM 1369 N N . GLU A 1 179 ? -6.780 7.576 6.740 1.00 92.69 179 GLU A N 1
ATOM 1370 C CA . GLU A 1 179 ? -6.328 6.479 5.889 1.00 92.69 179 GLU A CA 1
ATOM 1371 C C . GLU A 1 179 ? -5.942 5.244 6.729 1.00 92.69 179 GLU A C 1
ATOM 1373 O O . GLU A 1 179 ? -6.215 4.101 6.348 1.00 92.69 179 GLU A O 1
ATOM 1378 N N . ALA A 1 180 ? -5.378 5.436 7.925 1.00 92.50 180 ALA A N 1
ATOM 1379 C CA . ALA A 1 180 ? -5.132 4.347 8.870 1.00 92.50 180 ALA A CA 1
ATOM 1380 C C . ALA A 1 180 ? -6.440 3.714 9.383 1.00 92.50 180 ALA A C 1
ATOM 1382 O O . ALA A 1 180 ? -6.535 2.488 9.463 1.00 92.50 180 ALA A O 1
ATOM 1383 N N . LEU A 1 181 ? -7.462 4.521 9.684 1.00 90.38 181 LEU A N 1
ATOM 1384 C CA . LEU A 1 181 ? -8.781 4.040 10.115 1.00 90.38 181 LEU A CA 1
ATOM 1385 C C . LEU A 1 181 ? -9.517 3.288 9.000 1.00 90.38 181 LEU A C 1
ATOM 1387 O O . LEU A 1 181 ? -10.089 2.232 9.254 1.00 90.38 181 LEU A O 1
ATOM 1391 N N . GLN A 1 182 ? -9.439 3.773 7.760 1.00 91.62 182 GLN A N 1
ATOM 1392 C CA . GLN A 1 182 ? -9.953 3.052 6.591 1.00 91.62 182 GLN A CA 1
ATOM 1393 C C . GLN A 1 182 ? -9.231 1.713 6.398 1.00 91.62 182 GLN A C 1
ATOM 1395 O O . GLN A 1 182 ? -9.857 0.696 6.113 1.00 91.62 182 GLN A O 1
ATOM 1400 N N . THR A 1 183 ? -7.914 1.676 6.627 1.00 92.69 183 THR A N 1
ATOM 1401 C CA . THR A 1 183 ? -7.155 0.415 6.606 1.00 92.69 183 THR A CA 1
ATOM 1402 C C . THR A 1 183 ? -7.664 -0.550 7.677 1.00 92.69 183 THR A C 1
ATOM 1404 O O . THR A 1 183 ? -7.840 -1.733 7.399 1.00 92.69 183 THR A O 1
ATOM 1407 N N . LEU A 1 184 ? -7.946 -0.062 8.890 1.00 91.25 184 LEU A N 1
ATOM 1408 C CA . LEU A 1 184 ? -8.513 -0.876 9.968 1.00 91.25 184 LEU A CA 1
ATOM 1409 C C . LEU A 1 184 ? -9.885 -1.457 9.600 1.00 91.25 184 LEU A C 1
ATOM 1411 O O . LEU A 1 184 ? -10.135 -2.631 9.868 1.00 91.25 184 LEU A O 1
ATOM 1415 N N . GLU A 1 185 ? -10.751 -0.652 8.986 1.00 88.19 185 GLU A N 1
ATOM 1416 C CA . GLU A 1 185 ? -12.064 -1.085 8.502 1.00 88.19 185 GLU A CA 1
ATOM 1417 C C . GLU A 1 185 ? -11.936 -2.256 7.516 1.00 88.19 185 GLU A C 1
ATOM 1419 O O . GLU A 1 185 ? -12.588 -3.287 7.689 1.00 88.19 185 GLU A O 1
ATOM 1424 N N . ILE A 1 186 ? -11.022 -2.145 6.545 1.00 89.38 186 ILE A N 1
ATOM 1425 C CA . ILE A 1 186 ? -10.735 -3.211 5.574 1.00 89.38 186 ILE A CA 1
ATOM 1426 C C . ILE A 1 186 ? -10.239 -4.467 6.294 1.00 89.38 186 ILE A C 1
ATOM 1428 O O . ILE A 1 186 ? -10.728 -5.566 6.037 1.00 89.38 186 ILE A O 1
ATOM 1432 N N . LEU A 1 187 ? -9.298 -4.325 7.231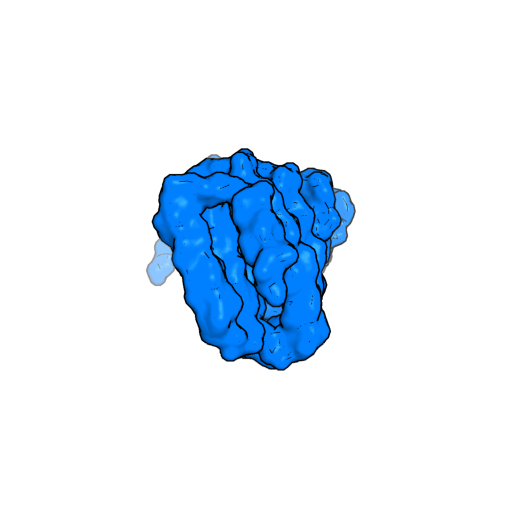 1.00 89.25 187 LEU A N 1
ATOM 1433 C CA . LEU A 1 187 ? -8.745 -5.455 7.980 1.00 89.25 187 LEU A CA 1
ATOM 1434 C C . LEU A 1 187 ? -9.803 -6.183 8.817 1.00 89.25 187 LEU A C 1
ATOM 1436 O O . LEU A 1 187 ? -9.743 -7.407 8.938 1.00 89.25 187 LEU A O 1
ATOM 1440 N N . ALA A 1 188 ? -10.787 -5.464 9.363 1.00 85.19 188 ALA A N 1
ATOM 1441 C CA . ALA A 1 188 ? -11.867 -6.057 10.150 1.00 85.19 188 ALA A CA 1
ATOM 1442 C C . ALA A 1 188 ? -12.713 -7.062 9.342 1.00 85.19 188 ALA A C 1
ATOM 1444 O O . ALA A 1 188 ? -13.273 -7.990 9.927 1.00 85.19 188 ALA A O 1
ATOM 1445 N N . THR A 1 189 ? -12.744 -6.952 8.006 1.00 84.06 189 THR A N 1
ATOM 1446 C CA . THR A 1 189 ? -13.436 -7.919 7.129 1.00 84.06 189 THR A CA 1
ATOM 1447 C C . THR A 1 189 ? -12.796 -9.313 7.129 1.00 84.06 189 THR A C 1
ATOM 1449 O O . THR A 1 189 ? -13.479 -10.298 6.867 1.00 84.06 189 THR A O 1
ATOM 1452 N N . PHE A 1 190 ? -11.516 -9.430 7.501 1.00 81.31 190 PHE A N 1
ATOM 1453 C CA . PHE A 1 190 ? -10.786 -10.704 7.582 1.00 81.31 190 PHE A CA 1
ATOM 1454 C C . PHE A 1 190 ? -10.902 -11.380 8.966 1.00 81.31 190 PHE A C 1
ATOM 1456 O O . PHE A 1 190 ? -10.185 -12.339 9.267 1.00 81.31 190 PHE A O 1
ATOM 1463 N N . GLY A 1 191 ? -11.778 -10.856 9.832 1.00 64.69 191 GLY A N 1
ATOM 1464 C CA . GLY A 1 191 ? -11.924 -11.151 11.260 1.00 64.69 191 GLY A CA 1
ATOM 1465 C C . GLY A 1 191 ? -12.437 -12.542 11.643 1.00 64.69 191 GLY A C 1
ATOM 1466 O O . GLY A 1 191 ? -13.370 -12.625 12.434 1.00 64.69 191 GLY A O 1
ATOM 1467 N N . GLU A 1 192 ? -11.844 -13.626 11.140 1.00 66.56 192 GLU A N 1
ATOM 1468 C CA . GLU A 1 192 ? -12.269 -15.002 11.463 1.00 66.56 192 GLU A CA 1
ATOM 1469 C C . GLU A 1 192 ? -11.456 -15.656 12.593 1.00 66.56 192 GLU A C 1
ATOM 1471 O O . GLU A 1 192 ? -11.962 -16.530 13.294 1.00 66.56 192 GLU A O 1
ATOM 1476 N N . SER A 1 193 ? -10.192 -15.259 12.793 1.00 75.12 193 SER A N 1
ATOM 1477 C CA . SER A 1 193 ? -9.341 -15.877 13.822 1.00 75.12 193 SER A CA 1
ATOM 1478 C C . SER A 1 193 ? -9.504 -15.208 15.189 1.00 75.12 193 SER A C 1
ATOM 1480 O O . SER A 1 193 ? -9.494 -13.980 15.304 1.00 75.12 193 SER A O 1
ATOM 1482 N N . SER A 1 194 ? -9.587 -16.014 16.252 1.00 76.19 194 SER A N 1
ATOM 1483 C CA . SER A 1 194 ? -9.790 -15.531 17.626 1.00 76.19 194 SER A CA 1
ATOM 1484 C C . SER A 1 194 ? -8.683 -14.595 18.119 1.00 76.19 194 SER A C 1
ATOM 1486 O O . SER A 1 194 ? -8.943 -13.678 18.898 1.00 76.19 194 SER A O 1
ATOM 1488 N N . ASP A 1 195 ? -7.443 -14.809 17.675 1.00 80.56 195 ASP A N 1
ATOM 1489 C CA . ASP A 1 195 ? -6.305 -13.980 18.080 1.00 80.56 195 ASP A CA 1
ATOM 1490 C C . ASP A 1 195 ? -6.332 -12.608 17.410 1.00 80.56 195 ASP A C 1
ATOM 1492 O O . ASP A 1 195 ? -6.109 -11.596 18.078 1.00 80.56 195 ASP A O 1
ATOM 1496 N N . PHE A 1 196 ? -6.679 -12.558 16.122 1.00 81.62 196 PHE A N 1
ATOM 1497 C CA . PHE A 1 196 ? -6.834 -11.299 15.403 1.00 81.62 196 PHE A CA 1
ATOM 1498 C C . PHE A 1 196 ? -8.035 -10.501 15.926 1.00 81.62 196 PHE A C 1
ATOM 1500 O O . PHE A 1 196 ? -7.907 -9.305 16.183 1.00 81.62 196 PHE A O 1
ATOM 1507 N N . GLN A 1 197 ? -9.165 -11.160 16.212 1.00 81.56 197 GLN A N 1
ATOM 1508 C CA . GLN A 1 197 ? -10.310 -10.517 16.868 1.00 81.56 197 GLN A CA 1
ATOM 1509 C C . GLN A 1 197 ? -9.933 -9.913 18.227 1.00 81.56 197 GLN A C 1
ATOM 1511 O O . GLN A 1 197 ? -10.326 -8.789 18.541 1.00 81.56 197 GLN A O 1
ATOM 1516 N N . ARG A 1 198 ? -9.112 -10.609 19.027 1.00 82.94 198 ARG A N 1
ATOM 1517 C CA . ARG A 1 198 ? -8.618 -10.072 20.304 1.00 82.94 198 ARG A CA 1
ATOM 1518 C C . ARG A 1 198 ? -7.805 -8.790 20.103 1.00 82.94 198 ARG A C 1
ATOM 1520 O O . ARG A 1 198 ? -7.978 -7.843 20.870 1.00 82.94 198 ARG A O 1
ATOM 1527 N N . GLN A 1 199 ? -6.950 -8.738 19.080 1.00 83.50 199 GLN A N 1
ATOM 1528 C CA . GLN A 1 199 ? -6.190 -7.526 18.758 1.00 83.50 199 GLN A CA 1
ATOM 1529 C C . GLN A 1 199 ? -7.085 -6.403 18.216 1.00 83.50 199 GLN A C 1
ATOM 1531 O O . GLN A 1 199 ? -6.919 -5.251 18.619 1.00 83.50 199 GLN A O 1
ATOM 1536 N N . LEU A 1 200 ? -8.073 -6.711 17.371 1.00 83.88 200 LEU A N 1
ATOM 1537 C CA . LEU A 1 200 ? -9.068 -5.731 16.920 1.00 83.88 200 LEU A CA 1
ATOM 1538 C C . LEU A 1 200 ? -9.821 -5.124 18.111 1.00 83.88 200 LEU A C 1
ATOM 1540 O O . LEU A 1 200 ? -9.941 -3.906 18.217 1.00 83.88 200 LEU A O 1
ATOM 1544 N N . HIS A 1 201 ? -10.248 -5.949 19.069 1.00 81.88 201 HIS A N 1
ATOM 1545 C CA . HIS A 1 201 ? -10.946 -5.473 20.265 1.00 81.88 201 HIS A CA 1
ATOM 1546 C C . HIS A 1 201 ? -10.070 -4.596 21.159 1.00 81.88 201 HIS A C 1
ATOM 1548 O O . HIS A 1 201 ? -10.563 -3.627 21.737 1.00 81.88 201 HIS A O 1
ATOM 1554 N N . ALA A 1 202 ? -8.766 -4.876 21.239 1.00 84.69 202 ALA A N 1
ATOM 1555 C CA . ALA A 1 202 ? -7.827 -4.037 21.983 1.00 84.69 202 ALA A CA 1
ATOM 1556 C C . ALA A 1 202 ? -7.748 -2.598 21.432 1.00 84.69 202 ALA A C 1
ATOM 1558 O O . ALA A 1 202 ? -7.399 -1.674 22.166 1.00 84.69 202 ALA A O 1
ATOM 1559 N N . ASN A 1 203 ? -8.127 -2.385 20.167 1.00 82.62 203 ASN A N 1
ATOM 1560 C CA . ASN A 1 203 ? -8.154 -1.064 19.545 1.00 82.62 203 ASN A CA 1
ATOM 1561 C C . ASN A 1 203 ? -9.416 -0.251 19.865 1.00 82.62 203 ASN A C 1
ATOM 1563 O O . ASN A 1 203 ? -9.377 0.968 19.720 1.00 82.62 203 ASN A O 1
ATOM 1567 N N . ILE A 1 204 ? -10.502 -0.864 20.358 1.00 80.50 204 ILE A N 1
ATOM 1568 C CA . ILE A 1 204 ? -11.784 -0.177 20.613 1.00 80.50 204 ILE A CA 1
ATOM 1569 C C . ILE A 1 204 ? -11.599 1.035 21.531 1.00 80.50 204 ILE A C 1
ATOM 1571 O O . ILE A 1 204 ? -12.114 2.109 21.244 1.00 80.50 204 ILE A O 1
ATOM 1575 N N . VAL A 1 205 ? -10.829 0.893 22.613 1.00 78.56 205 VAL A N 1
ATOM 1576 C CA . VAL A 1 205 ? -10.572 2.001 23.549 1.00 78.56 205 VAL A CA 1
ATOM 1577 C C . VAL A 1 205 ? -9.850 3.155 22.852 1.00 78.56 205 VAL A C 1
ATOM 1579 O O . VAL A 1 205 ? -10.238 4.307 23.028 1.00 78.56 205 VAL A O 1
ATOM 1582 N N . SER A 1 206 ? -8.841 2.847 22.031 1.00 79.25 206 SER A N 1
ATOM 1583 C CA . SER A 1 206 ? -8.129 3.854 21.237 1.00 79.25 206 SER A CA 1
ATOM 1584 C C . SER A 1 206 ? -9.082 4.562 20.275 1.00 79.25 206 SER A C 1
ATOM 1586 O O . SER A 1 206 ? -9.163 5.786 20.293 1.00 79.25 206 SER A O 1
ATOM 1588 N N . LEU A 1 207 ? -9.865 3.814 19.494 1.00 78.69 207 LEU A N 1
ATOM 1589 C CA . LEU A 1 207 ? -10.826 4.370 18.534 1.00 78.69 207 LEU A CA 1
ATOM 1590 C C . LEU A 1 207 ? -11.845 5.285 19.202 1.00 78.69 207 LEU A C 1
ATOM 1592 O O . LEU A 1 207 ? -12.123 6.372 18.703 1.00 78.69 207 LEU A O 1
ATOM 1596 N N . LEU A 1 208 ? -12.359 4.864 20.358 1.00 74.38 208 LEU A N 1
ATOM 1597 C CA . LEU A 1 208 ? -13.269 5.677 21.140 1.00 74.38 208 LEU A CA 1
ATOM 1598 C C . LEU A 1 208 ? -12.595 6.999 21.524 1.00 74.38 208 LEU A C 1
ATOM 1600 O O . LEU A 1 208 ? -13.141 8.041 21.217 1.00 74.38 208 LEU A O 1
ATOM 1604 N N . LEU A 1 209 ? -11.382 7.014 22.080 1.00 73.69 209 LEU A N 1
ATOM 1605 C CA . LEU A 1 209 ? -10.702 8.276 22.428 1.00 73.69 209 LEU A CA 1
ATOM 1606 C C . LEU A 1 209 ? -10.535 9.253 21.241 1.00 73.69 209 LEU A C 1
ATOM 1608 O O . LEU A 1 209 ? -10.576 10.470 21.437 1.00 73.69 209 LEU A O 1
ATOM 1612 N N . HIS A 1 210 ? -10.395 8.744 20.014 1.00 70.62 210 HIS A N 1
ATOM 1613 C CA . HIS A 1 210 ? -10.259 9.571 18.809 1.00 70.62 210 HIS A CA 1
ATOM 1614 C C . HIS A 1 210 ? -11.584 10.185 18.321 1.00 70.62 210 HIS A C 1
ATOM 1616 O O . HIS A 1 210 ? -11.556 11.163 17.575 1.00 70.62 210 HIS A O 1
ATOM 1622 N N . LEU A 1 211 ? -12.739 9.683 18.773 1.00 66.62 211 LEU A N 1
ATOM 1623 C CA . LEU A 1 211 ? -14.051 10.254 18.447 1.00 66.62 211 LEU A CA 1
ATOM 1624 C C . LEU A 1 211 ? -14.343 11.583 19.183 1.00 66.62 211 LEU A C 1
ATOM 1626 O O . LEU A 1 211 ? -15.178 12.342 18.705 1.00 66.62 211 LEU A O 1
ATOM 1630 N N . ASP A 1 212 ? -13.660 11.900 20.299 1.00 61.66 212 ASP A N 1
ATOM 1631 C CA . ASP A 1 212 ? -13.868 13.171 21.051 1.00 61.66 212 ASP A CA 1
ATOM 1632 C C . ASP A 1 212 ? -13.050 14.336 20.481 1.00 61.66 212 ASP A C 1
ATOM 1634 O O . ASP A 1 212 ? -13.239 15.485 20.873 1.00 61.66 212 ASP A O 1
ATOM 1638 N N . THR A 1 213 ? -12.051 14.046 19.644 1.00 59.09 213 THR A N 1
ATOM 1639 C CA . THR A 1 213 ? -10.884 14.932 19.501 1.00 59.09 213 THR A CA 1
ATOM 1640 C C . THR A 1 213 ? -10.593 15.389 18.073 1.00 59.09 213 THR A C 1
ATOM 1642 O O . THR A 1 213 ? -9.599 16.088 17.865 1.00 59.09 213 THR A O 1
ATOM 1645 N N . LYS A 1 214 ? -11.408 15.017 17.076 1.00 62.44 214 LYS A N 1
ATOM 1646 C CA . LYS A 1 214 ? -11.046 15.176 15.655 1.00 62.44 214 LYS A CA 1
ATOM 1647 C C . LYS A 1 214 ? -12.203 15.643 14.761 1.00 62.44 214 LYS A C 1
ATOM 1649 O O . LYS A 1 214 ? -13.346 15.754 15.190 1.00 62.44 214 LYS A O 1
ATOM 1654 N N . SER A 1 215 ? -11.852 15.970 13.517 1.00 72.38 215 SER A N 1
ATOM 1655 C CA . SER A 1 215 ? -12.745 16.432 12.450 1.00 72.38 215 SER A CA 1
ATOM 1656 C C . SER A 1 215 ? -13.900 15.467 12.158 1.00 72.38 215 SER A C 1
ATOM 1658 O O . SER A 1 215 ? -13.822 14.268 12.437 1.00 72.38 215 SER A O 1
ATOM 1660 N N . GLU A 1 216 ? -14.946 15.972 11.501 1.00 77.69 216 GLU A N 1
ATOM 1661 C CA . GLU A 1 216 ? -16.115 15.184 11.090 1.00 77.69 216 GLU A CA 1
ATOM 1662 C C . GLU A 1 216 ? -15.735 13.936 10.270 1.00 77.69 216 GLU A C 1
ATOM 1664 O O . GLU A 1 216 ? -16.257 12.849 10.516 1.00 77.69 216 GLU A O 1
ATOM 1669 N N . LYS A 1 217 ? -14.755 14.050 9.362 1.00 78.25 217 LYS A N 1
ATOM 1670 C CA . LYS A 1 217 ? -14.279 12.930 8.532 1.00 78.25 217 LYS A CA 1
ATOM 1671 C C . LYS A 1 217 ? -13.612 11.824 9.358 1.00 78.25 217 LYS A C 1
ATOM 1673 O O . LYS A 1 217 ? -13.827 10.640 9.101 1.00 78.25 217 LYS A O 1
ATOM 1678 N N . THR A 1 218 ? -12.830 12.199 10.371 1.00 76.56 218 THR A N 1
ATOM 1679 C CA . THR A 1 218 ? -12.188 11.235 11.280 1.00 76.56 218 THR A CA 1
ATOM 1680 C C . THR A 1 218 ? -13.235 10.509 12.118 1.00 76.56 218 THR A C 1
ATOM 1682 O O . THR A 1 218 ? -13.166 9.292 12.275 1.00 76.56 218 THR A O 1
ATOM 1685 N N . ILE A 1 219 ? -14.247 11.240 12.598 1.00 77.56 219 ILE A N 1
ATOM 1686 C CA . ILE A 1 219 ? -15.363 10.669 13.358 1.00 77.56 219 ILE A CA 1
ATOM 1687 C C . ILE A 1 219 ? -16.125 9.645 12.512 1.00 77.56 219 ILE A C 1
ATOM 1689 O O . ILE A 1 219 ? -16.403 8.546 12.994 1.00 77.56 219 ILE A O 1
ATOM 1693 N N . GLN A 1 220 ? -16.412 9.964 11.247 1.00 81.06 220 GLN A N 1
ATOM 1694 C CA . GLN A 1 220 ? -17.070 9.044 10.315 1.00 81.06 220 GLN A CA 1
ATOM 1695 C C . GLN A 1 220 ? -16.262 7.751 10.121 1.00 81.06 220 GLN A C 1
ATOM 1697 O O . GLN A 1 220 ? -16.814 6.663 10.273 1.00 81.06 220 GLN A O 1
ATOM 1702 N N . CYS A 1 221 ? -14.952 7.849 9.871 1.00 82.31 221 CYS A N 1
ATOM 1703 C CA . CYS A 1 221 ? -14.105 6.669 9.647 1.00 82.31 221 CYS A CA 1
ATOM 1704 C C . CYS A 1 221 ? -13.922 5.829 10.922 1.00 82.31 221 CYS A C 1
ATOM 1706 O O . CYS A 1 221 ? -14.003 4.604 10.873 1.00 82.31 221 CYS A O 1
ATOM 1708 N N . CYS A 1 222 ? -13.751 6.465 12.087 1.00 82.44 222 CYS A N 1
ATOM 1709 C CA . CYS A 1 222 ? -13.749 5.767 13.377 1.00 82.44 222 CYS A CA 1
ATOM 1710 C C . CYS A 1 222 ? -15.070 5.026 13.624 1.00 82.44 222 CYS A C 1
ATOM 1712 O O . CYS A 1 222 ? -15.063 3.897 14.114 1.00 82.44 222 CYS A O 1
ATOM 1714 N N . SER A 1 223 ? -16.200 5.656 13.293 1.00 79.69 223 SER A N 1
ATOM 1715 C CA . SER A 1 223 ? -17.536 5.074 13.459 1.00 79.69 223 SER A CA 1
ATOM 1716 C C . SER A 1 223 ? -17.716 3.831 12.586 1.00 79.69 223 SER A C 1
ATOM 1718 O O . SER A 1 223 ? -18.140 2.794 13.096 1.00 79.69 223 SER A O 1
ATOM 1720 N N . ALA A 1 224 ? -17.321 3.909 11.312 1.00 82.81 224 ALA A N 1
ATOM 1721 C CA . ALA A 1 224 ? -17.351 2.781 10.381 1.00 82.81 224 ALA A CA 1
ATOM 1722 C C . ALA A 1 224 ? -16.448 1.625 10.850 1.00 82.81 224 ALA A C 1
ATOM 1724 O O . ALA A 1 224 ? -16.895 0.481 10.953 1.00 82.81 224 ALA A O 1
ATOM 1725 N N . ALA A 1 225 ? -15.208 1.926 11.251 1.00 84.56 225 ALA A N 1
ATOM 1726 C CA . ALA A 1 225 ? -14.285 0.918 11.769 1.00 84.56 225 ALA A CA 1
ATOM 1727 C C . ALA A 1 225 ? -14.831 0.220 13.029 1.00 84.56 225 ALA A C 1
ATOM 1729 O O . ALA A 1 225 ? -14.747 -1.003 13.149 1.00 84.56 225 ALA A O 1
ATOM 1730 N N . LEU A 1 226 ? -15.442 0.969 13.956 1.00 83.25 226 LEU A N 1
ATOM 1731 C CA . LEU A 1 226 ? -16.090 0.395 15.138 1.00 83.25 226 LEU A CA 1
ATOM 1732 C C . LEU A 1 226 ? -17.255 -0.523 14.757 1.00 83.25 226 LEU A C 1
ATOM 1734 O O . LEU A 1 226 ? -17.324 -1.639 15.271 1.00 83.25 226 LEU A O 1
ATOM 1738 N N . GLN A 1 227 ? -18.141 -0.095 13.854 1.00 81.25 227 GLN A N 1
ATOM 1739 C CA . GLN A 1 227 ? -19.253 -0.926 13.378 1.00 81.25 227 GLN A CA 1
ATOM 1740 C C . GLN A 1 227 ? -18.758 -2.259 12.803 1.00 81.25 227 GLN A C 1
ATOM 1742 O O . GLN A 1 227 ? -19.309 -3.311 13.136 1.00 81.25 227 GLN A O 1
ATOM 1747 N N . MET A 1 228 ? -17.676 -2.240 12.020 1.00 82.00 228 MET A N 1
ATOM 1748 C CA . MET A 1 228 ? -17.087 -3.455 11.451 1.00 82.00 228 MET A CA 1
ATOM 1749 C C . MET A 1 228 ? -16.472 -4.367 12.516 1.00 82.00 228 MET A C 1
ATOM 1751 O O . MET A 1 228 ? -16.721 -5.576 12.510 1.00 82.00 228 MET A O 1
ATOM 1755 N N . ILE A 1 229 ? -15.740 -3.805 13.485 1.00 81.69 229 ILE A N 1
ATOM 1756 C CA . ILE A 1 229 ? -15.181 -4.578 14.605 1.00 81.69 229 ILE A CA 1
ATOM 1757 C C . ILE A 1 229 ? -16.305 -5.250 15.402 1.00 81.69 229 ILE A C 1
ATOM 1759 O O . ILE A 1 229 ? -16.234 -6.449 15.666 1.00 81.69 229 ILE A O 1
ATOM 1763 N N . PHE A 1 230 ? -17.375 -4.527 15.742 1.00 78.69 230 PHE A N 1
ATOM 1764 C CA . PHE A 1 230 ? -18.493 -5.112 16.486 1.00 78.69 230 PHE A CA 1
ATOM 1765 C C . PHE A 1 230 ? -19.279 -6.140 15.668 1.00 78.69 230 PHE A C 1
ATOM 1767 O O . PHE A 1 230 ? -19.664 -7.171 16.222 1.00 78.69 230 PHE A O 1
ATOM 1774 N N . SER A 1 231 ? -19.441 -5.931 14.362 1.00 77.88 231 SER A N 1
ATOM 1775 C CA . SER A 1 231 ? -20.079 -6.907 13.468 1.00 77.88 231 SER A CA 1
ATOM 1776 C C . SER A 1 231 ? -19.319 -8.235 13.436 1.00 77.88 231 SER A C 1
ATOM 1778 O O . SER A 1 231 ? -19.936 -9.300 13.456 1.00 77.88 231 SER A O 1
ATOM 1780 N N . SER A 1 232 ? -17.983 -8.191 13.507 1.00 72.31 232 SER A N 1
ATOM 1781 C CA . SER A 1 232 ? -17.145 -9.398 13.561 1.00 72.31 232 SER A CA 1
ATOM 1782 C C . SER A 1 232 ? -17.355 -10.247 14.829 1.00 72.31 232 SER A C 1
ATOM 1784 O O . SER A 1 232 ? -17.062 -11.440 14.831 1.00 72.31 232 SER A O 1
ATOM 1786 N N . THR A 1 233 ? -17.937 -9.678 15.894 1.00 69.56 233 THR A N 1
ATOM 1787 C CA . THR A 1 233 ? -18.237 -10.411 17.141 1.00 69.56 233 THR A CA 1
ATOM 1788 C C . THR A 1 233 ? -19.474 -11.303 17.059 1.00 69.56 233 THR A C 1
ATOM 1790 O O . THR A 1 233 ? -19.717 -12.093 17.972 1.00 69.56 233 THR A O 1
ATOM 1793 N N . GLY A 1 234 ? -20.305 -11.142 16.022 1.00 64.81 234 GLY A N 1
ATOM 1794 C CA . GLY A 1 234 ? -21.586 -11.844 15.883 1.00 64.81 234 GLY A CA 1
ATOM 1795 C C . GLY A 1 234 ? -22.658 -11.443 16.912 1.00 64.81 234 GLY A C 1
ATOM 1796 O O . GLY A 1 234 ? -23.755 -12.001 16.909 1.00 64.81 234 GLY A O 1
ATOM 1797 N N . SER A 1 235 ? -22.383 -10.477 17.798 1.00 73.00 235 SER A N 1
ATOM 1798 C CA . SER A 1 235 ? -23.328 -10.016 18.820 1.00 73.00 235 SER A CA 1
ATOM 1799 C C . SER A 1 235 ? -24.240 -8.912 18.282 1.00 73.00 235 SER A C 1
ATOM 1801 O O . SER A 1 235 ? -23.877 -7.734 18.243 1.00 73.00 235 SER A O 1
ATOM 1803 N N . THR A 1 236 ? -25.478 -9.272 17.942 1.00 71.00 236 THR A N 1
ATOM 1804 C CA . THR A 1 236 ? -26.522 -8.324 17.500 1.00 71.00 236 THR A CA 1
ATOM 1805 C C . THR A 1 236 ? -26.831 -7.247 18.548 1.00 71.00 236 THR A C 1
ATOM 1807 O O . THR A 1 236 ? -27.111 -6.095 18.212 1.00 71.00 236 THR A O 1
ATOM 1810 N N . LYS A 1 237 ? -26.713 -7.582 19.840 1.00 72.69 237 LYS A N 1
ATOM 1811 C CA . LYS A 1 237 ? -26.856 -6.617 20.942 1.00 72.69 237 LYS A CA 1
ATOM 1812 C C . LYS A 1 237 ? -25.742 -5.570 20.939 1.00 72.69 237 LYS A C 1
ATOM 1814 O O . LYS A 1 237 ? -26.034 -4.393 21.110 1.00 72.69 237 LYS A O 1
ATOM 1819 N N . ALA A 1 238 ? -24.490 -5.981 20.739 1.00 69.44 238 ALA A N 1
ATOM 1820 C CA . ALA A 1 238 ? -23.367 -5.047 20.695 1.00 69.44 238 ALA A CA 1
ATOM 1821 C C . ALA A 1 238 ? -23.455 -4.125 19.468 1.00 69.44 238 ALA A C 1
ATOM 1823 O O . ALA A 1 238 ? -23.289 -2.917 19.612 1.00 69.44 238 ALA A O 1
ATOM 1824 N N . CYS A 1 239 ? -23.812 -4.675 18.302 1.00 69.69 239 CYS A N 1
ATOM 1825 C CA . CYS A 1 239 ? -23.984 -3.900 17.069 1.00 69.69 239 CYS A CA 1
ATOM 1826 C C . CYS A 1 239 ? -25.079 -2.833 17.218 1.00 69.69 239 CYS A C 1
ATOM 1828 O O . CYS A 1 239 ? -24.807 -1.648 17.049 1.00 69.69 239 CYS A O 1
ATOM 1830 N N . SER A 1 240 ? -26.279 -3.227 17.665 1.00 71.31 240 SER A N 1
ATOM 1831 C CA . SER A 1 240 ? -27.403 -2.293 17.857 1.00 71.31 240 SER A CA 1
ATOM 1832 C C . SER A 1 240 ? -27.139 -1.214 18.915 1.00 71.31 240 SER A C 1
ATOM 1834 O O . SER A 1 240 ? -27.617 -0.085 18.795 1.00 71.31 240 SER A O 1
ATOM 1836 N N . LEU A 1 241 ? -26.369 -1.531 19.964 1.00 71.94 241 LEU A N 1
ATOM 1837 C CA . LEU A 1 241 ? -25.950 -0.546 20.962 1.00 71.94 241 LEU A CA 1
ATOM 1838 C C . LEU A 1 241 ? -24.998 0.486 20.366 1.00 71.94 241 LEU A C 1
ATOM 1840 O O . LEU A 1 241 ? -25.121 1.663 20.692 1.00 71.94 241 LEU A O 1
ATOM 1844 N N . VAL A 1 242 ? -24.070 0.054 19.516 1.00 71.94 242 VAL A N 1
ATOM 1845 C CA . VAL A 1 242 ? -23.076 0.921 18.879 1.00 71.94 242 VAL A CA 1
ATOM 1846 C C . VAL A 1 242 ? -23.726 1.794 17.814 1.00 71.94 242 VAL A C 1
ATOM 1848 O O . VAL A 1 242 ? -23.541 3.003 17.863 1.00 71.94 242 VAL A O 1
ATOM 1851 N N . GLU A 1 243 ? -24.560 1.236 16.936 1.00 70.50 243 GLU A N 1
ATOM 1852 C CA . GLU A 1 243 ? -25.332 1.993 15.936 1.00 70.50 243 GLU A CA 1
ATOM 1853 C C . GLU A 1 243 ? -26.154 3.105 16.591 1.00 70.50 243 GLU A C 1
ATOM 1855 O O . GLU A 1 243 ? -25.956 4.285 16.307 1.00 70.50 243 GLU A O 1
ATOM 1860 N N . ARG A 1 244 ? -26.974 2.750 17.587 1.00 70.06 244 ARG A N 1
ATOM 1861 C CA . ARG A 1 244 ? -27.800 3.714 18.326 1.00 70.06 244 ARG A CA 1
ATOM 1862 C C . ARG A 1 244 ? -26.975 4.778 19.051 1.00 70.06 244 ARG A C 1
ATOM 1864 O O . ARG A 1 244 ? -27.476 5.862 19.351 1.00 70.06 244 ARG A O 1
ATOM 1871 N N . TYR A 1 245 ? -25.738 4.451 19.414 1.00 67.88 245 TYR A N 1
ATOM 1872 C CA . TYR A 1 245 ? -24.841 5.368 20.102 1.00 67.88 245 TYR A CA 1
ATOM 1873 C C . TYR A 1 245 ? -24.114 6.311 19.137 1.00 67.88 245 TYR A C 1
ATOM 1875 O O . TYR A 1 245 ? -23.906 7.471 19.479 1.00 67.88 245 TYR A O 1
ATOM 1883 N N . LEU A 1 246 ? -23.760 5.832 17.945 1.00 67.81 246 LEU A N 1
ATOM 1884 C CA . LEU A 1 246 ? -23.131 6.620 16.885 1.00 67.81 246 LEU A CA 1
ATOM 1885 C C . LEU A 1 246 ? -24.134 7.566 16.199 1.00 67.81 246 LEU A C 1
ATOM 1887 O O . LEU A 1 246 ? -23.766 8.678 15.839 1.00 67.81 246 LEU A O 1
ATOM 1891 N N . GLU A 1 247 ? -25.406 7.170 16.083 1.00 64.88 247 GLU A N 1
ATOM 1892 C CA . GLU A 1 247 ? -26.492 7.999 15.525 1.00 64.88 247 GLU A CA 1
ATOM 1893 C C . GLU A 1 247 ? -26.935 9.145 16.447 1.00 64.88 247 GLU A C 1
ATOM 1895 O O . GLU A 1 247 ? -27.507 10.140 15.994 1.00 64.88 247 GLU A O 1
ATOM 1900 N N . ALA A 1 248 ? -26.692 9.028 17.755 1.00 59.94 248 ALA A N 1
ATOM 1901 C CA . ALA A 1 248 ? -27.002 10.087 18.702 1.00 59.94 248 ALA A CA 1
ATOM 1902 C C . ALA A 1 248 ? -25.989 11.228 18.526 1.00 59.94 248 ALA A C 1
ATOM 1904 O O . ALA A 1 248 ? -24.898 11.196 19.088 1.00 59.94 248 ALA A O 1
ATOM 1905 N N . SER A 1 249 ? -26.364 12.239 17.741 1.00 48.53 249 SER A N 1
ATOM 1906 C CA . SER A 1 249 ? -25.620 13.477 17.484 1.00 48.53 249 SER A CA 1
ATOM 1907 C C . SER A 1 249 ? -25.162 14.152 18.789 1.00 48.53 249 SER A C 1
ATOM 1909 O O . SER A 1 249 ? -25.892 14.949 19.380 1.00 48.53 249 SER A O 1
ATOM 1911 N N . GLY A 1 250 ? -23.978 13.779 19.280 1.00 55.59 250 GLY A N 1
ATOM 1912 C CA . GLY A 1 250 ? -23.457 14.192 20.587 1.00 55.59 250 GLY A CA 1
ATOM 1913 C C . GLY A 1 250 ? -22.577 13.129 21.246 1.00 55.59 250 GLY A C 1
ATOM 1914 O O . GLY A 1 250 ? -22.781 12.793 22.417 1.00 55.59 250 GLY A O 1
ATOM 1915 N N . TRP A 1 251 ? -21.631 12.568 20.488 1.00 58.62 251 TRP A N 1
ATOM 1916 C CA . TRP A 1 251 ? -20.711 11.554 20.993 1.00 58.62 251 TRP A CA 1
ATOM 1917 C C . TRP A 1 251 ? -19.880 12.104 22.166 1.00 58.62 251 TRP A C 1
ATOM 1919 O O . TRP A 1 251 ? -19.369 13.217 22.112 1.00 58.62 251 TRP A O 1
ATOM 1929 N N . SER A 1 252 ? -19.768 11.327 23.248 1.00 59.62 252 SER A N 1
ATOM 1930 C CA . SER A 1 252 ? -18.846 11.608 24.352 1.00 59.62 252 SER A CA 1
ATOM 1931 C C . SER A 1 252 ? -18.392 10.299 24.981 1.00 59.62 252 SER A C 1
ATOM 1933 O O . SER A 1 252 ? -19.207 9.551 25.535 1.00 59.62 252 SER A O 1
ATOM 1935 N N . TYR A 1 253 ? -17.080 10.059 24.982 1.00 57.06 253 TYR A N 1
ATOM 1936 C CA . TYR A 1 253 ? -16.451 8.864 25.554 1.00 57.06 253 TYR A CA 1
ATOM 1937 C C . TYR A 1 253 ? -16.976 8.526 26.957 1.00 57.06 253 TYR A C 1
ATOM 1939 O O . TYR A 1 253 ? -17.271 7.377 27.299 1.00 57.06 253 TYR A O 1
ATOM 1947 N N . ARG A 1 254 ? -17.151 9.570 27.779 1.00 56.47 254 ARG A N 1
ATOM 1948 C CA . ARG A 1 254 ? -17.637 9.458 29.159 1.00 56.47 254 ARG A CA 1
ATOM 1949 C C . ARG A 1 254 ? -19.063 8.925 29.244 1.00 56.47 254 ARG A C 1
ATOM 1951 O O . ARG A 1 254 ? -19.373 8.191 30.182 1.00 56.47 254 ARG A O 1
ATOM 1958 N N . ASN A 1 255 ? -19.935 9.296 28.312 1.00 61.66 255 ASN A N 1
ATOM 1959 C CA . ASN A 1 255 ? -21.326 8.847 28.304 1.00 61.66 255 ASN A CA 1
ATOM 1960 C C . ASN A 1 255 ? -21.447 7.393 27.825 1.00 61.66 255 ASN A C 1
ATOM 1962 O O . ASN A 1 255 ? -22.338 6.679 28.289 1.00 61.66 255 ASN A O 1
ATOM 1966 N N . PHE A 1 256 ? -20.540 6.951 26.950 1.00 62.72 256 PHE A N 1
ATOM 1967 C CA . PHE A 1 256 ? -20.473 5.578 26.454 1.00 62.72 256 PHE A CA 1
ATOM 1968 C C . PHE A 1 256 ? -20.060 4.620 27.573 1.00 62.72 256 PHE A C 1
ATOM 1970 O O . PHE A 1 256 ? -20.808 3.702 27.918 1.00 62.72 256 PHE A O 1
ATOM 1977 N N . LEU A 1 257 ? -18.927 4.906 28.229 1.00 60.84 257 LEU A N 1
ATOM 1978 C CA . LEU A 1 257 ? -18.422 4.098 29.343 1.00 60.84 257 LEU A CA 1
ATOM 1979 C C . LEU A 1 257 ? -19.429 3.992 30.495 1.00 60.84 257 LEU A C 1
ATOM 1981 O O . LEU A 1 257 ? -19.624 2.909 31.040 1.00 60.84 257 LEU A O 1
ATOM 1985 N N . LYS A 1 258 ? -20.121 5.091 30.832 1.00 60.38 258 LYS A N 1
ATOM 1986 C CA . LYS A 1 258 ? -21.166 5.105 31.874 1.00 60.38 258 LYS A CA 1
ATOM 1987 C C . LYS A 1 258 ? -22.363 4.201 31.573 1.00 60.38 258 LYS A C 1
ATOM 1989 O O . LYS A 1 258 ? -23.084 3.849 32.503 1.00 60.38 258 LYS A O 1
ATOM 1994 N N . ARG A 1 259 ? -22.646 3.905 30.302 1.00 60.09 259 ARG A N 1
ATOM 1995 C CA . ARG A 1 259 ? -23.772 3.045 29.904 1.00 60.09 259 ARG A CA 1
ATOM 1996 C C . ARG A 1 259 ? -23.373 1.579 29.840 1.00 60.09 259 ARG A C 1
ATOM 1998 O O . ARG A 1 259 ? -24.158 0.753 30.287 1.00 60.09 259 ARG A O 1
ATOM 2005 N N . ILE A 1 260 ? -22.170 1.274 29.352 1.00 59.78 260 ILE A N 1
ATOM 2006 C CA . ILE A 1 260 ? -21.656 -0.102 29.343 1.00 59.78 260 ILE A CA 1
ATOM 2007 C C . ILE A 1 260 ? -21.409 -0.609 30.764 1.00 59.78 260 ILE A C 1
ATOM 2009 O O . ILE A 1 260 ? -21.747 -1.744 31.056 1.00 59.78 260 ILE A O 1
ATOM 2013 N N . SER A 1 261 ? -20.921 0.232 31.682 1.00 51.78 261 SER A N 1
ATOM 2014 C CA . SER A 1 261 ? -20.713 -0.175 33.081 1.00 51.78 261 SER A CA 1
ATOM 2015 C C . SER A 1 261 ? -22.000 -0.406 33.890 1.00 51.78 261 SER A C 1
ATOM 2017 O O . SER A 1 261 ? -21.923 -0.770 35.061 1.00 51.78 261 SER A O 1
ATOM 2019 N N . ARG A 1 262 ? -23.177 -0.143 33.304 1.00 49.75 262 ARG A N 1
ATOM 2020 C CA . ARG A 1 262 ? -24.498 -0.351 33.923 1.00 49.75 262 ARG A CA 1
ATOM 2021 C C . ARG A 1 262 ? -25.219 -1.607 33.413 1.00 49.75 262 ARG A C 1
ATOM 2023 O O . ARG A 1 262 ? -26.344 -1.843 33.851 1.00 49.75 262 ARG A O 1
ATOM 2030 N N . GLN A 1 263 ? -24.615 -2.353 32.489 1.00 44.53 263 GLN A N 1
ATOM 2031 C CA . GLN A 1 263 ? -25.055 -3.686 32.058 1.00 44.53 263 GLN A CA 1
ATOM 2032 C C . GLN A 1 263 ? -24.204 -4.754 32.738 1.00 44.53 263 GLN A C 1
ATOM 2034 O O . GLN A 1 263 ? -24.768 -5.839 32.990 1.00 44.53 263 GLN A O 1
#

Sequence (263 aa):
MVMVGGWQQLRGVGFDQGVVLLAQAMTASEGGDLFKTIHRLASQIIRTQDCQAVPIILFFGELLKAPCLSELGLTDMVINSLIRYLCWYDSSPVSQLLCIRALINIDFGAKQRCWSVTDVLVSLLGNPENSDVFTLVVLSCLQKNIFEAPAETIRPFLNAILSRIQPLFGAGSEQVSVEALQTLEILATFGESSDFQRQLHANIVSLLLHLDTKSEKTIQCCSAALQMIFSSTGSTKACSLVERYLEASGWSYRNFLKRISRQ

InterPro domains:
  IPR011989 Armadillo-like helical [G3DSA:1.25.10.10] (136-259)
  IPR016024 Armadillo-type fold [SSF48371] (67-234)
  IPR045206 Maestro heat-like repeat-containing protein [PTHR23120] (5-247)
  IPR055406 Maestro/Maestro-like, HEAT-repeats domain [PF23227] (89-260)